Protein AF-A0A5K1K790-F1 (afdb_monomer_lite)

Structure (mmCIF, N/CA/C/O backbone):
data_AF-A0A5K1K790-F1
#
_entry.id   AF-A0A5K1K790-F1
#
loop_
_atom_site.group_PDB
_atom_site.id
_atom_site.type_symbol
_atom_site.label_atom_id
_atom_site.label_alt_id
_atom_site.label_comp_id
_atom_site.label_asym_id
_atom_site.label_entity_id
_atom_site.label_seq_id
_atom_site.pdbx_PDB_ins_code
_atom_site.Cartn_x
_atom_site.Cartn_y
_atom_site.Cartn_z
_atom_site.occupancy
_atom_site.B_iso_or_equiv
_atom_site.auth_seq_id
_atom_site.auth_comp_id
_atom_site.auth_asym_id
_atom_site.auth_atom_id
_atom_site.pdbx_PDB_model_num
ATOM 1 N N . MET A 1 1 ? 40.629 10.208 -24.991 1.00 85.00 1 MET A N 1
ATOM 2 C CA . MET A 1 1 ? 39.542 9.769 -25.899 1.00 85.00 1 MET A CA 1
ATOM 3 C C . MET A 1 1 ? 38.764 8.579 -25.349 1.00 85.00 1 MET A C 1
ATOM 5 O O . MET A 1 1 ? 37.545 8.659 -25.298 1.00 85.00 1 MET A O 1
ATOM 9 N N . GLU A 1 2 ? 39.426 7.515 -24.885 1.00 96.69 2 GLU A N 1
ATOM 10 C CA . GLU A 1 2 ? 38.759 6.314 -24.345 1.00 96.69 2 GLU A CA 1
ATOM 11 C C . GLU A 1 2 ? 37.831 6.594 -23.147 1.00 96.69 2 GLU A C 1
ATOM 13 O O . GLU A 1 2 ? 36.687 6.149 -23.147 1.00 96.69 2 GLU A O 1
ATOM 18 N N . TYR A 1 3 ? 38.268 7.428 -22.195 1.00 97.12 3 TYR A N 1
ATOM 19 C CA . TYR A 1 3 ? 37.445 7.855 -21.054 1.00 97.12 3 TYR A CA 1
ATOM 20 C C . TYR A 1 3 ? 36.114 8.503 -21.475 1.00 97.12 3 TYR A C 1
ATOM 22 O O . TYR A 1 3 ? 35.061 8.139 -20.961 1.00 97.12 3 TYR A O 1
ATOM 30 N N . LEU A 1 4 ? 36.141 9.422 -22.449 1.00 97.69 4 LEU A N 1
ATOM 31 C CA . LEU A 1 4 ? 34.933 10.104 -22.928 1.00 97.69 4 LEU A CA 1
ATOM 32 C C . LEU A 1 4 ? 33.973 9.137 -23.628 1.00 97.69 4 LEU A C 1
ATOM 34 O O . LEU A 1 4 ? 32.764 9.239 -23.445 1.00 97.69 4 LEU A O 1
ATOM 38 N N . ARG A 1 5 ? 34.505 8.175 -24.397 1.00 96.88 5 ARG A N 1
ATOM 39 C CA . ARG A 1 5 ? 33.696 7.122 -25.026 1.00 96.88 5 ARG A CA 1
ATOM 40 C C . ARG A 1 5 ? 33.025 6.243 -23.974 1.00 96.88 5 ARG A C 1
ATOM 42 O O . ARG A 1 5 ? 31.836 5.978 -24.098 1.00 96.88 5 ARG A O 1
ATOM 49 N N . LYS A 1 6 ? 33.774 5.807 -22.957 1.00 97.56 6 LYS A N 1
ATOM 50 C CA . LYS A 1 6 ? 33.245 4.987 -21.862 1.00 97.56 6 LYS A CA 1
ATOM 51 C C . LYS A 1 6 ? 32.132 5.720 -21.110 1.00 97.56 6 LYS A C 1
ATOM 53 O O . LYS A 1 6 ? 31.053 5.162 -20.967 1.00 97.56 6 LYS A O 1
ATOM 58 N N . ARG A 1 7 ? 32.367 6.981 -20.731 1.00 97.44 7 ARG A N 1
ATOM 59 C CA . ARG A 1 7 ? 31.370 7.804 -20.034 1.00 97.44 7 ARG A CA 1
ATOM 60 C C . ARG A 1 7 ? 30.087 7.963 -20.852 1.00 97.44 7 ARG A C 1
ATOM 62 O O . ARG A 1 7 ? 29.007 7.754 -20.325 1.00 97.44 7 ARG A O 1
ATOM 69 N N . ARG A 1 8 ? 30.207 8.251 -22.154 1.00 97.00 8 ARG A N 1
ATOM 70 C CA . ARG A 1 8 ? 29.045 8.362 -23.048 1.00 97.00 8 ARG A CA 1
ATOM 71 C C . ARG A 1 8 ? 28.236 7.060 -23.109 1.00 97.00 8 ARG A C 1
ATOM 73 O O . ARG A 1 8 ? 27.019 7.104 -23.030 1.00 97.00 8 ARG A O 1
ATOM 80 N N . LEU A 1 9 ? 28.904 5.909 -23.216 1.00 96.19 9 LEU A N 1
ATOM 81 C CA . LEU A 1 9 ? 28.229 4.602 -23.234 1.00 96.19 9 LEU A CA 1
ATOM 82 C C . LEU A 1 9 ? 27.528 4.286 -21.902 1.00 96.19 9 LEU A C 1
ATOM 84 O O . LEU A 1 9 ? 26.473 3.659 -21.896 1.00 96.19 9 LEU A O 1
ATOM 88 N N . GLU A 1 10 ? 28.105 4.703 -20.773 1.00 96.94 10 GLU A N 1
ATOM 89 C CA . GLU A 1 10 ? 27.480 4.567 -19.451 1.00 96.94 10 GLU A CA 1
ATOM 90 C C . GLU A 1 10 ? 26.233 5.455 -19.324 1.00 96.94 10 GLU A C 1
ATOM 92 O O . GLU A 1 10 ? 25.190 4.969 -18.891 1.00 96.94 10 GLU A O 1
ATOM 97 N N . GLU A 1 11 ? 26.314 6.713 -19.769 1.00 97.38 11 GLU A N 1
ATOM 98 C CA . GLU A 1 11 ? 25.187 7.658 -19.803 1.00 97.38 11 GLU A CA 1
ATOM 99 C C . GLU A 1 11 ? 24.046 7.149 -20.706 1.00 97.38 11 GLU A C 1
ATOM 101 O O . GLU A 1 11 ? 22.883 7.148 -20.297 1.00 97.38 11 GLU A O 1
ATOM 106 N N . GLU A 1 12 ? 24.373 6.655 -21.907 1.00 96.88 12 GLU A N 1
ATOM 107 C CA . GLU A 1 12 ? 23.413 6.043 -22.839 1.00 96.88 12 GLU A CA 1
ATOM 108 C C . GLU A 1 12 ? 22.718 4.830 -22.201 1.00 96.88 12 GLU A C 1
ATOM 110 O O . GLU A 1 12 ? 21.490 4.710 -22.248 1.00 96.88 12 GLU A O 1
ATOM 115 N N . ARG A 1 13 ? 23.485 3.958 -21.535 1.00 96.56 13 ARG A N 1
ATOM 116 C CA . ARG A 1 13 ? 22.943 2.784 -20.840 1.00 96.56 13 ARG A CA 1
ATOM 117 C C . ARG A 1 13 ? 22.030 3.170 -19.676 1.00 96.56 13 ARG A C 1
ATOM 119 O O . ARG A 1 13 ? 20.988 2.542 -19.489 1.00 96.56 13 ARG A O 1
ATOM 126 N N . GLU A 1 14 ? 22.399 4.176 -18.884 1.00 97.44 14 GLU A N 1
ATOM 127 C CA . GLU A 1 14 ? 21.576 4.651 -17.767 1.00 97.44 14 GLU A CA 1
ATOM 128 C C . GLU A 1 14 ? 20.249 5.243 -18.262 1.00 97.44 14 GLU A C 1
ATOM 130 O O . GLU A 1 14 ? 19.193 4.950 -17.694 1.00 97.44 14 GLU A O 1
ATOM 135 N N . ALA A 1 15 ? 20.288 6.037 -19.335 1.00 97.38 15 ALA A N 1
ATOM 136 C CA . ALA A 1 15 ? 19.093 6.615 -19.944 1.00 97.38 15 ALA A CA 1
ATOM 137 C C . ALA A 1 15 ? 18.124 5.527 -20.435 1.00 97.38 15 ALA A C 1
ATOM 139 O O . ALA A 1 15 ? 16.945 5.552 -20.079 1.00 97.38 15 ALA A O 1
ATOM 140 N N . GLN A 1 16 ? 18.632 4.523 -21.156 1.00 97.31 16 GLN A N 1
ATOM 141 C CA . GLN A 1 16 ? 17.821 3.392 -21.618 1.00 97.31 16 GLN A CA 1
ATOM 142 C C . GLN A 1 16 ? 17.242 2.574 -20.459 1.00 97.31 16 GLN A C 1
ATOM 144 O O . GLN A 1 16 ? 16.087 2.155 -20.501 1.00 97.31 16 GLN A O 1
ATOM 149 N N . MET A 1 17 ? 18.016 2.358 -19.392 1.00 97.88 17 MET A N 1
ATOM 150 C CA . MET A 1 17 ? 17.517 1.660 -18.207 1.00 97.88 17 MET A CA 1
ATOM 151 C C . MET A 1 17 ? 16.359 2.430 -17.557 1.00 97.88 17 MET A C 1
ATOM 153 O O . MET A 1 17 ? 15.346 1.824 -17.212 1.00 97.88 17 MET A O 1
ATOM 157 N N . LYS A 1 18 ? 16.466 3.760 -17.427 1.00 97.75 18 LYS A N 1
ATOM 158 C CA . LYS A 1 18 ? 15.380 4.607 -16.901 1.00 97.75 18 LYS A CA 1
ATOM 159 C C . LYS A 1 18 ? 14.122 4.524 -17.760 1.00 97.75 18 LYS A C 1
ATOM 161 O O . LYS A 1 18 ? 13.029 4.380 -17.214 1.00 97.75 18 LYS A O 1
ATOM 166 N N . GLU A 1 19 ? 14.275 4.564 -19.080 1.00 98.06 19 GLU A N 1
ATOM 167 C CA . GLU A 1 19 ? 13.160 4.408 -20.016 1.00 98.06 19 GLU A CA 1
ATOM 168 C C . GLU A 1 19 ? 12.476 3.045 -19.847 1.00 98.06 19 GLU A C 1
ATOM 170 O O . GLU A 1 19 ? 11.261 2.974 -19.673 1.00 98.06 19 GLU A O 1
ATOM 175 N N . ARG A 1 20 ? 13.243 1.954 -19.775 1.00 98.44 20 ARG A N 1
ATOM 176 C CA . ARG A 1 20 ? 12.689 0.603 -19.583 1.00 98.44 20 ARG A CA 1
ATOM 177 C C . ARG A 1 20 ? 12.002 0.426 -18.230 1.00 98.44 20 ARG A C 1
ATOM 179 O O . ARG A 1 20 ? 10.972 -0.240 -18.159 1.00 98.44 20 ARG A O 1
ATOM 186 N N . LEU A 1 21 ? 12.521 1.042 -17.165 1.00 98.19 21 LEU A N 1
ATOM 187 C CA . LEU A 1 21 ? 11.852 1.073 -15.859 1.00 98.19 21 LEU A CA 1
ATOM 188 C C . LEU A 1 21 ? 10.504 1.805 -15.933 1.00 98.19 21 LEU A C 1
ATOM 190 O O . LEU A 1 21 ? 9.534 1.361 -15.317 1.00 98.19 21 LEU A O 1
ATOM 194 N N . TYR A 1 22 ? 10.426 2.891 -16.707 1.00 97.62 22 TYR A N 1
ATOM 195 C CA . TYR A 1 22 ? 9.167 3.587 -16.968 1.00 97.62 22 TYR A CA 1
ATOM 196 C C . TYR A 1 22 ? 8.188 2.710 -17.766 1.00 97.62 22 TYR A C 1
ATOM 198 O O . TYR A 1 22 ? 7.029 2.582 -17.377 1.00 97.62 22 TYR A O 1
ATOM 206 N N . VAL A 1 23 ? 8.653 2.020 -18.813 1.00 98.25 23 VAL A N 1
ATOM 207 C CA . VAL A 1 23 ? 7.821 1.076 -19.583 1.00 98.25 23 VAL A CA 1
ATOM 208 C C . VAL A 1 23 ? 7.300 -0.065 -18.700 1.00 98.25 23 VAL A C 1
ATOM 210 O O . VAL A 1 23 ? 6.122 -0.418 -18.795 1.00 98.25 23 VAL A O 1
ATOM 213 N N . LEU A 1 24 ? 8.131 -0.616 -17.808 1.00 98.44 24 LEU A N 1
ATOM 214 C CA . LEU A 1 24 ? 7.705 -1.620 -16.829 1.00 98.44 24 LEU A CA 1
ATOM 215 C C . LEU A 1 24 ? 6.626 -1.059 -15.892 1.00 98.44 24 LEU A C 1
ATOM 217 O O . LEU A 1 24 ? 5.597 -1.706 -15.704 1.00 98.44 24 LEU A O 1
ATOM 221 N N . LYS A 1 25 ? 6.814 0.155 -15.354 1.00 97.69 25 LYS A N 1
ATOM 222 C CA . LYS A 1 25 ? 5.807 0.831 -14.520 1.00 97.69 25 LYS A CA 1
ATOM 223 C C . LYS A 1 25 ? 4.461 0.937 -15.244 1.00 97.69 25 LYS A C 1
ATOM 225 O O . LYS A 1 25 ? 3.442 0.529 -14.693 1.00 97.69 25 LYS A O 1
ATOM 230 N N . GLU A 1 26 ? 4.460 1.432 -16.478 1.00 97.88 26 GLU A N 1
ATOM 231 C CA . GLU A 1 26 ? 3.240 1.563 -17.280 1.00 97.88 26 GLU A CA 1
ATOM 232 C C . GLU A 1 26 ? 2.591 0.206 -17.577 1.00 97.88 26 GLU A C 1
ATOM 234 O O . GLU A 1 26 ? 1.373 0.074 -17.499 1.00 97.88 26 GLU A O 1
ATOM 239 N N . SER A 1 27 ? 3.395 -0.826 -17.843 1.00 98.12 27 SER A N 1
ATOM 240 C CA . SER A 1 27 ? 2.898 -2.185 -18.101 1.00 98.12 27 SER A CA 1
ATOM 241 C C . SER A 1 27 ? 2.231 -2.800 -16.863 1.00 98.12 27 SER A C 1
ATOM 243 O O . SER A 1 27 ? 1.220 -3.494 -16.977 1.00 98.12 27 SER A O 1
ATOM 245 N N . ILE A 1 28 ? 2.758 -2.517 -15.665 1.00 97.50 28 ILE A N 1
ATOM 246 C CA . ILE A 1 28 ? 2.113 -2.887 -14.398 1.00 97.50 28 ILE A CA 1
ATOM 247 C C . ILE A 1 28 ? 0.767 -2.162 -14.270 1.00 97.50 28 ILE A C 1
ATOM 249 O O . ILE A 1 28 ? -0.242 -2.792 -13.953 1.00 97.50 28 ILE A O 1
ATOM 253 N N . LEU A 1 29 ? 0.730 -0.852 -14.531 1.00 96.75 29 LEU A N 1
ATOM 254 C CA . LEU A 1 29 ? -0.505 -0.068 -14.450 1.00 96.75 29 LEU A CA 1
ATOM 255 C C . LEU A 1 29 ? -1.557 -0.540 -15.459 1.00 96.75 29 LEU A C 1
ATOM 257 O O . LEU A 1 29 ? -2.733 -0.596 -15.111 1.00 96.75 29 LEU A O 1
ATOM 261 N N . ASP A 1 30 ? -1.165 -0.889 -16.685 1.00 96.94 30 ASP A N 1
ATOM 262 C CA . ASP A 1 30 ? -2.072 -1.420 -17.715 1.00 96.94 30 ASP A CA 1
ATOM 263 C C . ASP A 1 30 ? -2.709 -2.743 -17.273 1.00 96.94 30 ASP A C 1
ATOM 265 O O . ASP A 1 30 ? -3.877 -3.003 -17.555 1.00 96.94 30 ASP A O 1
ATOM 269 N N . ARG A 1 31 ? -1.948 -3.577 -16.554 1.00 96.00 31 ARG A N 1
ATOM 270 C CA . ARG A 1 31 ? -2.425 -4.870 -16.060 1.00 96.00 31 ARG A CA 1
ATOM 271 C C . ARG A 1 31 ? -3.362 -4.744 -14.859 1.00 96.00 31 ARG A C 1
ATOM 273 O O . ARG A 1 31 ? -4.347 -5.475 -14.792 1.00 96.00 31 ARG A O 1
ATOM 280 N N . TYR A 1 32 ? -3.025 -3.891 -13.894 1.00 96.38 32 TYR A N 1
ATOM 281 C CA . TYR A 1 32 ? -3.693 -3.871 -12.586 1.00 96.38 32 TYR A CA 1
ATOM 282 C C . TYR A 1 32 ? -4.769 -2.802 -12.439 1.00 96.38 32 TYR A C 1
ATOM 284 O O . TYR A 1 32 ? -5.652 -2.958 -11.596 1.00 96.38 32 TYR A O 1
ATOM 292 N N . VAL A 1 33 ? -4.693 -1.711 -13.201 1.00 96.81 33 VAL A N 1
ATOM 293 C CA . VAL A 1 33 ? -5.543 -0.543 -12.970 1.00 96.81 33 VAL A CA 1
ATOM 294 C C . VAL A 1 33 ? -6.517 -0.353 -14.120 1.00 96.81 33 VAL A C 1
ATOM 296 O O . VAL A 1 33 ? -6.139 0.026 -15.228 1.00 96.81 33 VAL A O 1
ATOM 299 N N . GLN A 1 34 ? -7.796 -0.555 -13.816 1.00 97.06 34 GLN A N 1
ATOM 300 C CA . GLN A 1 34 ? -8.921 -0.219 -14.683 1.00 97.06 34 GLN A CA 1
ATOM 301 C C . GLN A 1 34 ? -9.687 0.940 -14.049 1.00 97.06 34 GLN A C 1
ATOM 303 O O . GLN A 1 34 ? -9.898 0.944 -12.840 1.00 97.06 34 GLN A O 1
ATOM 308 N N . LEU A 1 35 ? -10.080 1.937 -14.844 1.00 96.44 35 LEU A N 1
ATOM 309 C CA . LEU A 1 35 ? -10.865 3.062 -14.339 1.00 96.44 35 LEU A CA 1
ATOM 310 C C . LEU A 1 35 ? -12.373 2.737 -14.381 1.00 96.44 35 LEU A C 1
ATOM 312 O O . LEU A 1 35 ? -12.826 2.175 -15.379 1.00 96.44 35 LEU A O 1
ATOM 316 N N . PRO A 1 36 ? -13.157 3.110 -13.350 1.00 96.75 36 PRO A N 1
ATOM 317 C CA . PRO A 1 36 ? -12.723 3.786 -12.127 1.00 96.75 36 PRO A CA 1
ATOM 318 C C . PRO A 1 36 ? -11.879 2.868 -11.232 1.00 96.75 36 PRO A C 1
ATOM 320 O O . PRO A 1 36 ? -12.248 1.726 -10.958 1.00 96.75 36 PRO A O 1
ATOM 323 N N . LYS A 1 37 ? -10.732 3.388 -10.785 1.00 95.56 37 LYS A N 1
ATOM 324 C CA . LYS A 1 37 ? -9.780 2.670 -9.944 1.00 95.56 37 LYS A CA 1
ATOM 325 C C . LYS A 1 37 ? -10.446 2.356 -8.615 1.00 95.56 37 LYS A C 1
ATOM 327 O O . LYS A 1 37 ? -11.003 3.243 -7.980 1.00 95.56 37 LYS A O 1
ATOM 332 N N . THR A 1 38 ? -10.353 1.114 -8.164 1.00 93.19 38 THR A N 1
ATOM 333 C CA . THR A 1 38 ? -10.709 0.763 -6.790 1.00 93.19 38 THR A CA 1
ATOM 334 C C . THR A 1 38 ? -9.460 0.751 -5.934 1.00 93.19 38 THR A C 1
ATOM 336 O O . THR A 1 38 ? -8.343 0.576 -6.424 1.00 93.19 38 THR A O 1
ATOM 339 N N . ALA A 1 39 ? -9.652 0.847 -4.625 1.00 89.56 39 ALA A N 1
ATOM 340 C CA . ALA A 1 39 ? -8.548 0.734 -3.698 1.00 89.56 39 ALA A CA 1
ATOM 341 C C . ALA A 1 39 ? -7.747 -0.568 -3.940 1.00 89.56 39 ALA A C 1
ATOM 343 O O . ALA A 1 39 ? -6.522 -0.556 -3.889 1.00 89.56 39 ALA A O 1
ATOM 344 N N . SER A 1 40 ? -8.402 -1.699 -4.257 1.00 90.25 40 SER A N 1
ATOM 345 C CA . SER A 1 40 ? -7.717 -3.000 -4.334 1.00 90.25 40 SER A CA 1
ATOM 346 C C . SER A 1 40 ? -6.696 -3.051 -5.468 1.00 90.25 40 SER A C 1
ATOM 348 O O . SER A 1 40 ? -5.746 -3.824 -5.402 1.00 90.25 40 SER A O 1
ATOM 350 N N . MET A 1 41 ? -6.856 -2.196 -6.479 1.00 94.38 41 MET A N 1
ATOM 351 C CA . MET A 1 41 ? -5.911 -2.039 -7.585 1.00 94.38 41 MET A CA 1
ATOM 352 C C . MET A 1 41 ? -4.603 -1.336 -7.165 1.00 94.38 41 MET A C 1
ATOM 354 O O . MET A 1 41 ? -3.616 -1.373 -7.903 1.00 94.38 41 MET A O 1
ATOM 358 N N . ASP A 1 42 ? -4.551 -0.720 -5.976 1.00 91.06 42 ASP A N 1
ATOM 359 C CA . ASP A 1 42 ? -3.303 -0.241 -5.361 1.00 91.06 42 ASP A CA 1
ATOM 360 C C . ASP A 1 42 ? -2.489 -1.355 -4.697 1.00 91.06 42 ASP A C 1
ATOM 362 O O . ASP A 1 42 ? -1.292 -1.183 -4.467 1.00 91.06 42 ASP A O 1
ATOM 366 N N . CYS A 1 43 ? -3.078 -2.534 -4.478 1.00 90.56 43 CYS A N 1
ATOM 367 C CA . CYS A 1 43 ? -2.361 -3.737 -4.047 1.00 90.56 43 CYS A CA 1
ATOM 368 C C . CYS A 1 43 ? -1.648 -4.421 -5.231 1.00 90.56 43 CYS A C 1
ATOM 370 O O . CYS A 1 43 ? -1.786 -5.623 -5.445 1.00 90.56 43 CYS A O 1
ATOM 372 N N . ARG A 1 44 ? -0.900 -3.641 -6.017 1.00 93.94 44 ARG A N 1
ATOM 373 C CA . ARG A 1 44 ? -0.134 -4.081 -7.194 1.00 93.94 44 ARG A CA 1
ATOM 374 C C . ARG A 1 44 ? 1.369 -4.108 -6.886 1.00 93.94 44 ARG A C 1
ATOM 376 O O . ARG A 1 44 ? 1.808 -3.402 -5.973 1.00 93.94 44 ARG A O 1
ATOM 383 N N . PRO A 1 45 ? 2.183 -4.871 -7.632 1.00 95.94 45 PRO A N 1
ATOM 384 C CA . PRO A 1 45 ? 3.625 -4.831 -7.444 1.00 95.94 45 PRO A CA 1
ATOM 385 C C . PRO A 1 45 ? 4.194 -3.468 -7.842 1.00 95.94 45 PRO A C 1
ATOM 387 O O . PRO A 1 45 ? 3.732 -2.830 -8.786 1.00 95.94 45 PRO A O 1
ATOM 390 N N . THR A 1 46 ? 5.249 -3.034 -7.158 1.00 94.94 46 THR A N 1
ATOM 391 C CA . THR A 1 46 ? 6.086 -1.919 -7.622 1.00 94.94 46 THR A CA 1
ATOM 392 C C . THR A 1 46 ? 7.131 -2.410 -8.624 1.00 94.94 46 THR A C 1
ATOM 394 O O . THR A 1 46 ? 7.425 -3.606 -8.705 1.00 94.94 46 THR A O 1
ATOM 397 N N . VAL A 1 47 ? 7.763 -1.482 -9.347 1.00 96.88 47 VAL A N 1
ATOM 398 C CA . VAL A 1 47 ? 8.916 -1.795 -10.207 1.00 96.88 47 VAL A CA 1
ATOM 399 C C . VAL A 1 47 ? 10.009 -2.510 -9.406 1.00 96.88 47 VAL A C 1
ATOM 401 O O . VAL A 1 47 ? 10.533 -3.523 -9.854 1.00 96.88 47 VAL A O 1
ATOM 404 N N . GLN A 1 48 ? 10.300 -2.050 -8.186 1.00 95.62 48 GLN A N 1
ATOM 405 C CA . GLN A 1 48 ? 11.292 -2.669 -7.304 1.00 95.62 48 GLN A CA 1
ATOM 406 C C . GLN A 1 48 ? 10.925 -4.112 -6.941 1.00 95.62 48 GLN A C 1
ATOM 408 O O . GLN A 1 48 ? 11.810 -4.960 -6.874 1.00 95.62 48 GLN A O 1
ATOM 413 N N . ASN A 1 49 ? 9.635 -4.406 -6.737 1.00 94.62 49 ASN A N 1
ATOM 414 C CA . ASN A 1 49 ? 9.196 -5.771 -6.459 1.00 94.62 49 ASN A CA 1
ATOM 415 C C . ASN A 1 49 ? 9.446 -6.706 -7.647 1.00 94.62 49 ASN A C 1
ATOM 417 O O . ASN A 1 49 ? 9.880 -7.837 -7.438 1.00 94.62 49 ASN A O 1
ATOM 421 N N . LEU A 1 50 ? 9.195 -6.240 -8.875 1.00 97.06 50 LEU A N 1
ATOM 422 C CA . LEU A 1 50 ? 9.369 -7.065 -10.072 1.00 97.06 50 LEU A CA 1
ATOM 423 C C . LEU A 1 50 ? 10.813 -7.118 -10.571 1.00 97.06 50 LEU A C 1
ATOM 425 O O . LEU A 1 50 ? 11.169 -8.071 -11.248 1.00 97.06 50 LEU A O 1
ATOM 429 N N . LEU A 1 51 ? 11.685 -6.178 -10.201 1.00 96.75 51 LEU A N 1
ATOM 430 C CA . LEU A 1 51 ? 13.120 -6.285 -10.505 1.00 96.75 51 LEU A CA 1
ATOM 431 C C . LEU A 1 51 ? 13.810 -7.464 -9.798 1.00 96.75 51 LEU A C 1
ATOM 433 O O . LEU A 1 51 ? 14.897 -7.857 -10.210 1.00 96.75 51 LEU A O 1
ATOM 437 N N . GLY A 1 52 ? 13.193 -8.040 -8.759 1.00 94.19 52 GLY A N 1
ATOM 438 C CA . GLY A 1 52 ? 13.636 -9.307 -8.168 1.00 94.19 52 GLY A CA 1
ATOM 439 C C . GLY A 1 52 ? 13.294 -10.539 -9.017 1.00 94.19 52 GLY A C 1
ATOM 440 O O . GLY A 1 52 ? 13.800 -11.625 -8.745 1.00 94.19 52 GLY A O 1
ATOM 441 N N . GLU A 1 53 ? 12.452 -10.382 -10.040 1.00 96.88 53 GLU A N 1
ATOM 442 C CA . GLU A 1 53 ? 12.044 -11.445 -10.956 1.00 96.88 53 GLU A CA 1
ATOM 443 C C . GLU A 1 53 ? 12.942 -11.429 -12.187 1.00 96.88 53 GLU A C 1
ATOM 445 O O . GLU A 1 53 ? 13.077 -10.406 -12.866 1.00 96.88 53 GLU A O 1
ATOM 450 N N . LYS A 1 54 ? 13.555 -12.579 -12.479 1.00 97.56 54 LYS A N 1
ATOM 451 C CA . LYS A 1 54 ? 14.586 -12.710 -13.512 1.00 97.56 54 LYS A CA 1
ATOM 452 C C . LYS A 1 54 ? 14.112 -12.185 -14.869 1.00 97.56 54 LYS A C 1
ATOM 454 O O . LYS A 1 54 ? 14.854 -11.485 -15.546 1.00 97.56 54 LYS A O 1
ATOM 459 N N . GLU A 1 55 ? 12.877 -12.481 -15.251 1.00 98.38 55 GLU A N 1
ATOM 460 C CA . GLU A 1 55 ? 12.299 -12.113 -16.543 1.00 98.38 55 GLU A CA 1
ATOM 461 C C . GLU A 1 55 ? 12.158 -10.593 -16.695 1.00 98.38 55 GLU A C 1
ATOM 463 O O . GLU A 1 55 ? 12.485 -10.039 -17.743 1.00 98.38 55 GLU A O 1
ATOM 468 N N . CYS A 1 56 ? 11.724 -9.898 -15.640 1.00 98.19 56 CYS A N 1
ATOM 469 C CA . CYS A 1 56 ? 11.632 -8.438 -15.650 1.00 98.19 56 CYS A CA 1
ATOM 470 C C . CYS A 1 56 ? 13.021 -7.790 -15.580 1.00 98.19 56 CYS A C 1
ATOM 472 O O . CYS A 1 56 ? 13.274 -6.811 -16.286 1.00 98.19 56 CYS A O 1
ATOM 474 N N . PHE A 1 57 ? 13.930 -8.345 -14.770 1.00 98.19 57 PHE A N 1
ATOM 475 C CA . PHE A 1 57 ? 15.311 -7.873 -14.671 1.00 98.19 57 PHE A CA 1
ATOM 476 C C . PHE A 1 57 ? 16.045 -7.971 -16.013 1.00 98.19 57 PHE A C 1
ATOM 478 O O . PHE A 1 57 ? 16.656 -6.994 -16.445 1.00 98.19 57 PHE A O 1
ATOM 485 N N . ASP A 1 58 ? 15.936 -9.107 -16.705 1.00 98.38 58 ASP A N 1
ATOM 486 C CA . ASP A 1 58 ? 16.585 -9.341 -17.998 1.00 98.38 58 ASP A CA 1
ATOM 487 C C . ASP A 1 58 ? 16.085 -8.367 -19.078 1.00 98.38 58 ASP A C 1
ATOM 489 O O . ASP A 1 58 ? 16.876 -7.905 -19.903 1.00 98.38 58 ASP A O 1
ATOM 493 N N . LEU A 1 59 ? 14.793 -8.012 -19.064 1.00 98.44 59 LEU A N 1
ATOM 494 C CA . LEU A 1 59 ? 14.235 -7.005 -19.973 1.00 98.44 59 LEU A CA 1
ATOM 495 C C . LEU A 1 59 ? 14.772 -5.603 -19.671 1.00 98.44 59 LEU A C 1
ATOM 497 O O . LEU A 1 59 ? 15.187 -4.891 -20.583 1.00 98.44 59 LEU A O 1
ATOM 501 N N . VAL A 1 60 ? 14.823 -5.201 -18.399 1.00 98.12 60 VAL A N 1
ATOM 502 C CA . VAL A 1 60 ? 15.367 -3.887 -18.013 1.00 98.12 60 VAL A CA 1
ATOM 503 C C . VAL A 1 60 ? 16.862 -3.792 -18.344 1.00 98.12 60 VAL A C 1
ATOM 505 O O . VAL A 1 60 ? 17.316 -2.789 -18.903 1.00 98.12 60 VAL A O 1
ATOM 508 N N . MET A 1 61 ? 17.614 -4.860 -18.069 1.00 97.94 61 MET A N 1
ATOM 509 C CA . MET A 1 61 ? 19.070 -4.934 -18.229 1.00 97.94 61 MET A CA 1
ATOM 510 C C . MET A 1 61 ? 19.531 -5.393 -19.614 1.00 97.94 61 MET A C 1
ATOM 512 O O . MET A 1 61 ? 20.730 -5.617 -19.808 1.00 97.94 61 MET A O 1
ATOM 516 N N . ALA A 1 62 ? 18.610 -5.519 -20.573 1.00 97.75 62 ALA A N 1
ATOM 517 C CA . ALA A 1 62 ? 18.919 -5.946 -21.927 1.00 97.75 62 ALA A CA 1
ATOM 518 C C . ALA A 1 62 ? 20.050 -5.105 -22.564 1.00 97.75 62 ALA A C 1
ATOM 520 O O . ALA A 1 62 ? 20.221 -3.927 -22.230 1.00 97.75 62 ALA A O 1
ATOM 521 N N . PRO A 1 63 ? 20.819 -5.669 -23.509 1.00 97.00 63 PRO A N 1
ATOM 522 C CA . PRO A 1 63 ? 21.788 -4.912 -24.298 1.00 97.00 63 PRO A CA 1
ATOM 523 C C . PRO A 1 63 ? 21.196 -3.644 -24.936 1.00 97.00 63 PRO A C 1
ATOM 525 O O . PRO A 1 63 ? 19.989 -3.551 -25.167 1.00 97.00 63 PRO A O 1
ATOM 528 N N . THR A 1 64 ? 22.038 -2.641 -25.190 1.00 95.00 64 THR A N 1
ATOM 529 C CA . THR A 1 64 ? 21.596 -1.310 -25.647 1.00 95.00 64 THR A CA 1
ATOM 530 C C . THR A 1 64 ? 21.056 -1.297 -27.079 1.00 95.00 64 THR A C 1
ATOM 532 O O . THR A 1 64 ? 20.361 -0.362 -27.465 1.00 95.00 64 THR A O 1
ATOM 535 N N . ASP A 1 65 ? 21.393 -2.317 -27.865 1.00 95.44 65 ASP A N 1
ATOM 536 C CA . ASP A 1 65 ? 20.931 -2.571 -29.233 1.00 95.44 65 ASP A CA 1
ATOM 537 C C . ASP A 1 65 ? 19.586 -3.312 -29.290 1.00 95.44 65 ASP A C 1
ATOM 539 O O . ASP A 1 65 ? 18.973 -3.393 -30.353 1.00 95.44 65 ASP A O 1
ATOM 543 N N . ARG A 1 66 ? 19.095 -3.823 -28.154 1.00 97.06 66 ARG A N 1
ATOM 544 C CA . ARG A 1 66 ? 17.760 -4.412 -28.051 1.00 97.06 66 ARG A CA 1
ATOM 545 C C . ARG A 1 66 ? 16.737 -3.345 -27.672 1.00 97.06 66 ARG A C 1
ATOM 547 O O . ARG A 1 66 ? 16.748 -2.822 -26.554 1.00 97.06 66 ARG A O 1
ATOM 554 N N . GLU A 1 67 ? 15.800 -3.087 -28.574 1.00 97.06 67 GLU A N 1
ATOM 555 C CA . GLU A 1 67 ? 14.585 -2.348 -28.245 1.00 97.06 67 GLU A CA 1
ATOM 556 C C . GLU A 1 67 ? 13.716 -3.197 -27.307 1.00 97.06 67 GLU A C 1
ATOM 558 O O . GLU A 1 67 ? 13.486 -4.382 -27.552 1.00 97.06 67 GLU A O 1
ATOM 563 N N . VAL A 1 68 ? 13.292 -2.604 -26.191 1.00 97.88 68 VAL A N 1
ATOM 564 C CA . VAL A 1 68 ? 12.426 -3.250 -25.199 1.00 97.88 68 VAL A CA 1
ATOM 565 C C . VAL A 1 68 ? 11.179 -2.402 -25.078 1.00 97.88 68 VAL A C 1
ATOM 567 O O . VAL A 1 68 ? 11.245 -1.225 -24.727 1.00 97.88 68 VAL A O 1
ATOM 570 N N . THR A 1 69 ? 10.042 -3.010 -25.375 1.00 97.88 69 THR A N 1
ATOM 571 C CA . THR A 1 69 ? 8.759 -2.333 -25.508 1.00 97.88 69 THR A CA 1
ATOM 572 C C . THR A 1 69 ? 7.796 -2.753 -24.404 1.00 97.88 69 THR A C 1
ATOM 574 O O . THR A 1 69 ? 8.025 -3.690 -23.636 1.00 97.88 69 THR A O 1
ATOM 577 N N . ARG A 1 70 ? 6.646 -2.080 -24.356 1.00 97.44 70 ARG A N 1
ATOM 578 C CA . ARG A 1 70 ? 5.521 -2.466 -23.496 1.00 97.44 70 ARG A CA 1
ATOM 579 C C . ARG A 1 70 ? 5.023 -3.887 -23.793 1.00 97.44 70 ARG A C 1
ATOM 581 O O . ARG A 1 70 ? 4.618 -4.598 -22.877 1.00 97.44 70 ARG A O 1
ATOM 588 N N . ASN A 1 71 ? 5.087 -4.317 -25.057 1.00 97.94 71 ASN A N 1
ATOM 589 C CA . ASN A 1 71 ? 4.663 -5.655 -25.456 1.00 97.94 71 ASN A CA 1
ATOM 590 C C . ASN A 1 71 ? 5.556 -6.741 -24.829 1.00 97.94 71 ASN A C 1
ATOM 592 O O . ASN A 1 71 ? 5.022 -7.728 -24.328 1.00 97.94 71 ASN A O 1
ATOM 596 N N . ASP A 1 72 ? 6.875 -6.530 -24.761 1.00 98.44 72 ASP A N 1
ATOM 597 C CA . ASP A 1 72 ? 7.800 -7.469 -24.107 1.00 98.44 72 ASP A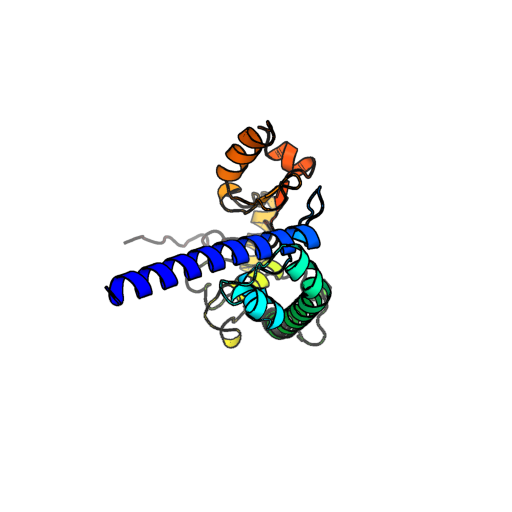 CA 1
ATOM 598 C C . ASP A 1 72 ? 7.423 -7.705 -22.636 1.00 98.44 72 ASP A C 1
ATOM 600 O O . ASP A 1 72 ? 7.317 -8.846 -22.186 1.00 98.44 72 ASP A O 1
ATOM 604 N N . PHE A 1 73 ? 7.136 -6.632 -21.889 1.00 98.50 73 PHE A N 1
ATOM 605 C CA . PHE A 1 73 ? 6.679 -6.757 -20.504 1.00 98.50 73 PHE A CA 1
ATOM 606 C C . PHE A 1 73 ? 5.299 -7.415 -20.408 1.00 98.50 73 PHE A C 1
ATOM 608 O O . PHE A 1 73 ? 5.086 -8.279 -19.557 1.00 98.50 73 PHE A O 1
ATOM 615 N N . SER A 1 74 ? 4.365 -7.076 -21.301 1.00 96.56 74 SER A N 1
ATOM 616 C CA . SER A 1 74 ? 3.022 -7.673 -21.309 1.00 96.56 74 SER A CA 1
ATOM 617 C C . SER A 1 74 ? 3.026 -9.196 -21.503 1.00 96.56 74 SER A C 1
ATOM 619 O O . SER A 1 74 ? 2.103 -9.864 -21.041 1.00 96.56 74 SER A O 1
ATOM 621 N N . GLN A 1 75 ? 4.070 -9.749 -22.132 1.00 97.94 75 GLN A N 1
ATOM 622 C CA . GLN A 1 75 ? 4.237 -11.191 -22.321 1.00 97.94 75 GLN A CA 1
ATOM 623 C C . GLN A 1 75 ? 4.737 -11.903 -21.058 1.00 97.94 75 GLN A C 1
ATOM 625 O O . GLN A 1 75 ? 4.349 -13.044 -20.823 1.00 97.94 75 GLN A O 1
ATOM 630 N N . VAL A 1 76 ? 5.556 -11.246 -20.227 1.00 98.38 76 VAL A N 1
ATOM 631 C CA . VAL A 1 76 ? 6.132 -11.866 -19.015 1.00 98.38 76 VAL A CA 1
ATOM 632 C C . VAL A 1 76 ? 5.288 -11.631 -17.761 1.00 98.38 76 VAL A C 1
ATOM 634 O O . VAL A 1 76 ? 5.206 -12.497 -16.890 1.00 98.38 76 VAL A O 1
ATOM 637 N N . LEU A 1 77 ? 4.614 -10.480 -17.659 1.00 98.06 77 LEU A N 1
ATOM 638 C CA . LEU A 1 77 ? 3.823 -10.113 -16.479 1.00 98.06 77 LEU A CA 1
ATOM 639 C C . LEU A 1 77 ? 2.723 -11.129 -16.109 1.00 98.06 77 LEU A C 1
ATOM 641 O O . LEU A 1 77 ? 2.531 -11.344 -14.913 1.00 98.06 77 LEU A O 1
ATOM 645 N N . PRO A 1 78 ? 2.011 -11.790 -17.048 1.00 97.88 78 PRO A N 1
ATOM 646 C CA . PRO A 1 78 ? 1.011 -12.801 -16.708 1.00 97.88 78 PRO A CA 1
ATOM 647 C C . PRO A 1 78 ? 1.535 -13.962 -15.864 1.00 97.88 78 PRO A C 1
ATOM 649 O O . PRO A 1 78 ? 0.774 -14.498 -15.064 1.00 97.88 78 PRO A O 1
ATOM 652 N N . GLU A 1 79 ? 2.810 -14.321 -16.013 1.00 97.69 79 GLU A N 1
ATOM 653 C CA . GLU A 1 79 ? 3.449 -15.375 -15.225 1.00 97.69 79 GLU A CA 1
ATOM 654 C C . GLU A 1 79 ? 4.118 -14.815 -13.962 1.00 97.69 79 GLU A C 1
ATOM 656 O O . GLU A 1 79 ? 3.965 -15.358 -12.867 1.00 97.69 79 GLU A O 1
ATOM 661 N N . VAL A 1 80 ? 4.825 -13.692 -14.099 1.00 97.81 80 VAL A N 1
ATOM 662 C CA . VAL A 1 80 ? 5.608 -13.081 -13.018 1.00 97.81 80 VAL A CA 1
ATOM 663 C C . VAL A 1 80 ? 4.716 -12.566 -11.879 1.00 97.81 80 VAL A C 1
ATOM 665 O O . VAL A 1 80 ? 5.012 -12.767 -10.698 1.00 97.81 80 VAL A O 1
ATOM 668 N N . CYS A 1 81 ? 3.606 -11.909 -12.220 1.00 97.00 81 CYS A N 1
ATOM 669 C CA . CYS A 1 81 ? 2.722 -11.264 -11.254 1.00 97.00 81 CYS A CA 1
ATOM 670 C C . CYS A 1 81 ? 2.081 -12.246 -10.257 1.00 97.00 81 CYS A C 1
ATOM 672 O O . CYS A 1 81 ? 2.242 -12.026 -9.056 1.00 97.00 81 CYS A O 1
ATOM 674 N N . PRO A 1 82 ? 1.445 -13.358 -10.683 1.00 96.88 82 PRO A N 1
ATOM 675 C CA . PRO A 1 82 ? 0.910 -14.348 -9.746 1.00 96.88 82 PRO A CA 1
ATOM 676 C C . PRO A 1 82 ? 1.960 -14.945 -8.803 1.00 96.88 82 PRO A C 1
ATOM 678 O O . PRO A 1 82 ? 1.659 -15.223 -7.643 1.00 96.88 82 PRO A O 1
ATOM 681 N N . ARG A 1 83 ? 3.212 -15.124 -9.255 1.00 96.62 83 ARG A N 1
ATOM 682 C CA . ARG A 1 83 ? 4.297 -15.608 -8.378 1.00 96.62 83 ARG A CA 1
ATOM 683 C C . ARG A 1 83 ? 4.646 -14.587 -7.301 1.00 96.62 83 ARG A C 1
ATOM 685 O O . ARG A 1 83 ? 4.838 -14.961 -6.145 1.00 96.62 83 ARG A O 1
ATOM 692 N N . TRP A 1 84 ? 4.718 -13.306 -7.664 1.00 95.56 84 TRP A N 1
ATOM 693 C CA . TRP A 1 84 ? 4.872 -12.226 -6.690 1.00 95.56 84 TRP A CA 1
ATOM 694 C C . TRP A 1 84 ? 3.700 -12.185 -5.702 1.00 95.56 84 TRP A C 1
ATOM 696 O O . TRP A 1 84 ? 3.940 -12.165 -4.497 1.00 95.56 84 TRP A O 1
ATOM 706 N N . GLU A 1 85 ? 2.457 -12.270 -6.182 1.00 94.00 85 GLU A N 1
ATOM 707 C CA . GLU A 1 85 ? 1.260 -12.301 -5.330 1.00 94.00 85 GLU A CA 1
ATOM 708 C C . GLU A 1 85 ? 1.293 -13.475 -4.347 1.00 94.00 85 GLU A C 1
ATOM 710 O O . GLU A 1 85 ? 1.035 -13.285 -3.159 1.00 94.00 85 GLU A O 1
ATOM 715 N N . ALA A 1 86 ? 1.667 -14.672 -4.809 1.00 94.31 86 ALA A N 1
ATOM 716 C CA . ALA A 1 86 ? 1.795 -15.856 -3.966 1.00 94.31 86 ALA A CA 1
ATOM 717 C C . ALA A 1 86 ? 2.854 -15.668 -2.869 1.00 94.31 86 ALA A C 1
ATOM 719 O O . ALA A 1 86 ? 2.571 -15.934 -1.700 1.00 94.31 86 ALA A O 1
ATOM 720 N N . ARG A 1 87 ? 4.036 -15.138 -3.216 1.00 92.31 87 ARG A N 1
ATOM 721 C CA . ARG A 1 87 ? 5.087 -14.839 -2.229 1.00 92.31 87 ARG A CA 1
ATOM 722 C C . ARG A 1 87 ? 4.661 -13.771 -1.236 1.00 92.31 87 ARG A C 1
ATOM 724 O O . ARG A 1 87 ? 4.874 -13.952 -0.043 1.00 92.31 87 ARG A O 1
ATOM 731 N N . CYS A 1 88 ? 4.041 -12.686 -1.697 1.00 87.88 88 CYS A N 1
ATOM 732 C CA . CYS A 1 88 ? 3.488 -11.679 -0.800 1.00 87.88 88 CYS A CA 1
ATOM 733 C C . CYS A 1 88 ? 2.430 -12.296 0.111 1.00 87.88 88 CYS A C 1
ATOM 735 O O . CYS A 1 88 ? 2.439 -12.033 1.305 1.00 87.88 88 CYS A O 1
ATOM 737 N N . ALA A 1 89 ? 1.557 -13.160 -0.403 1.00 88.06 89 ALA A N 1
ATOM 738 C CA . ALA A 1 89 ? 0.579 -13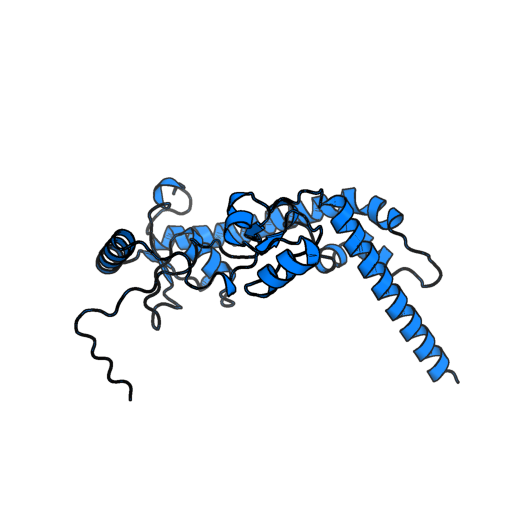.852 0.422 1.00 88.06 89 ALA A CA 1
ATOM 739 C C . ALA A 1 89 ? 1.251 -14.753 1.474 1.00 88.06 89 ALA A C 1
ATOM 741 O O . ALA A 1 89 ? 0.797 -14.767 2.615 1.00 88.06 89 ALA A O 1
ATOM 742 N N . ASP A 1 90 ? 2.335 -15.457 1.142 1.00 88.69 90 ASP A N 1
ATOM 743 C CA . ASP A 1 90 ? 3.110 -16.268 2.095 1.00 88.69 90 ASP A CA 1
ATOM 744 C C . ASP A 1 90 ? 3.852 -15.430 3.143 1.00 88.69 90 ASP A C 1
ATOM 746 O O . ASP A 1 90 ? 3.828 -15.750 4.335 1.00 88.69 90 ASP A O 1
ATOM 750 N N . GLU A 1 91 ? 4.476 -14.329 2.732 1.00 85.62 91 GLU A N 1
ATOM 751 C CA . GLU A 1 91 ? 5.163 -13.402 3.631 1.00 85.62 91 GLU A CA 1
ATOM 752 C C . GLU A 1 91 ? 4.167 -12.728 4.580 1.00 85.62 91 GLU A C 1
ATOM 754 O O . GLU A 1 91 ? 4.348 -12.740 5.799 1.00 85.62 91 GLU A O 1
ATOM 759 N N . LEU A 1 92 ? 3.062 -12.213 4.034 1.00 81.75 92 LEU A N 1
ATOM 760 C CA . LEU A 1 92 ? 1.975 -11.651 4.824 1.00 81.75 92 LEU A CA 1
ATOM 761 C C . LEU A 1 92 ? 1.420 -12.723 5.761 1.00 81.75 92 LEU A C 1
ATOM 763 O O . LEU A 1 92 ? 1.309 -12.453 6.948 1.00 81.75 92 LEU A O 1
ATOM 767 N N . ARG A 1 93 ? 1.149 -13.952 5.303 1.00 85.56 93 ARG A N 1
ATOM 768 C CA . ARG A 1 93 ? 0.699 -15.042 6.187 1.00 85.56 93 ARG A CA 1
ATOM 769 C C . ARG A 1 93 ? 1.688 -15.283 7.324 1.00 85.56 93 ARG A C 1
ATOM 771 O O . ARG A 1 93 ? 1.283 -15.251 8.479 1.00 85.56 93 ARG A O 1
ATOM 778 N N . SER A 1 94 ? 2.967 -15.490 7.033 1.00 84.06 94 SER A N 1
ATOM 779 C CA . SER A 1 94 ? 3.956 -15.838 8.060 1.00 84.06 94 SER A CA 1
ATOM 780 C C . SER A 1 94 ? 4.163 -14.715 9.081 1.00 84.06 94 SER A C 1
ATOM 782 O O . SER A 1 94 ? 4.052 -14.953 10.283 1.00 84.06 94 SER A O 1
ATOM 784 N N . VAL A 1 95 ? 4.375 -13.477 8.634 1.00 83.25 95 VAL A N 1
ATOM 785 C CA . VAL A 1 95 ? 4.649 -12.348 9.533 1.00 83.25 95 VAL A CA 1
ATOM 786 C C . VAL A 1 95 ? 3.376 -11.870 10.233 1.00 83.25 95 VAL A C 1
ATOM 788 O O . VAL A 1 95 ? 3.395 -11.563 11.427 1.00 83.25 95 VAL A O 1
ATOM 791 N N . HIS A 1 96 ? 2.250 -11.798 9.518 1.00 86.88 96 HIS A N 1
ATOM 792 C CA . HIS A 1 96 ? 1.004 -11.282 10.082 1.00 86.88 96 HIS A CA 1
ATOM 793 C C . HIS A 1 96 ? 0.361 -12.261 11.051 1.00 86.88 96 HIS A C 1
ATOM 795 O O . HIS A 1 96 ? -0.141 -11.813 12.080 1.00 86.88 96 HIS A O 1
ATOM 801 N N . ILE A 1 97 ? 0.413 -13.571 10.777 1.00 88.06 97 ILE A N 1
ATOM 802 C CA . ILE A 1 97 ? -0.076 -14.568 11.735 1.00 88.06 97 ILE A CA 1
ATOM 803 C C . ILE A 1 97 ? 0.718 -14.439 13.028 1.00 88.06 97 ILE A C 1
ATOM 805 O O . ILE A 1 97 ? 0.110 -14.329 14.084 1.00 88.06 97 ILE A O 1
ATOM 809 N N . VAL A 1 98 ? 2.052 -14.378 12.972 1.00 89.06 98 VAL A N 1
ATOM 810 C CA . VAL A 1 98 ? 2.865 -14.251 14.191 1.00 89.06 98 VAL A CA 1
ATOM 811 C C . VAL A 1 98 ? 2.507 -12.975 14.967 1.00 89.06 98 VAL A C 1
ATOM 813 O O . VAL A 1 98 ? 2.248 -13.057 16.166 1.00 89.06 98 VAL A O 1
ATOM 816 N N . ARG A 1 99 ? 2.383 -11.819 14.299 1.00 89.62 99 ARG A N 1
ATOM 817 C CA . ARG A 1 99 ? 1.942 -10.563 14.943 1.00 89.62 99 ARG A CA 1
ATOM 818 C C . ARG A 1 99 ? 0.557 -10.679 15.583 1.00 89.62 99 ARG A C 1
ATOM 820 O O . ARG A 1 99 ? 0.383 -10.290 16.735 1.00 89.62 99 ARG A O 1
ATOM 827 N N . MET A 1 100 ? -0.413 -11.250 14.868 1.00 92.00 100 MET A N 1
ATOM 828 C CA . MET A 1 100 ? -1.757 -11.465 15.408 1.00 92.00 100 MET A CA 1
ATOM 829 C C . MET A 1 100 ? -1.736 -12.395 16.619 1.00 92.00 100 MET A C 1
ATOM 831 O O . MET A 1 100 ? -2.418 -12.121 17.600 1.00 92.00 100 MET A O 1
ATOM 835 N N . ARG A 1 101 ? -0.909 -13.447 16.607 1.00 92.38 101 ARG A N 1
ATOM 836 C CA . ARG A 1 101 ? -0.758 -14.342 17.762 1.00 92.38 101 ARG A CA 1
ATOM 837 C C . ARG A 1 101 ? -0.260 -13.599 19.001 1.00 92.38 101 ARG A C 1
ATOM 839 O O . ARG A 1 101 ? -0.771 -13.865 20.087 1.00 92.38 101 ARG A O 1
ATOM 846 N N . TYR A 1 102 ? 0.674 -12.658 18.860 1.00 92.56 102 TYR A N 1
ATOM 847 C CA . TYR A 1 102 ? 1.125 -11.828 19.984 1.00 92.56 102 TYR A CA 1
ATOM 848 C C . TYR A 1 102 ? 0.034 -10.889 20.504 1.00 92.56 102 TYR A C 1
ATOM 850 O O . TYR A 1 102 ? -0.142 -10.795 21.716 1.00 92.56 102 TYR A O 1
ATOM 858 N N . ILE A 1 103 ? -0.737 -10.252 19.618 1.00 94.38 103 ILE A N 1
ATOM 859 C CA . ILE A 1 103 ? -1.876 -9.399 20.006 1.00 94.38 103 ILE A CA 1
ATOM 860 C C . ILE A 1 103 ? -2.909 -10.214 20.787 1.00 94.38 103 ILE A C 1
ATOM 862 O O . ILE A 1 103 ? -3.282 -9.839 21.896 1.00 94.38 103 ILE A O 1
ATOM 866 N N . VAL A 1 104 ? -3.318 -11.364 20.247 1.00 96.06 104 VAL A N 1
ATOM 867 C CA . VAL A 1 104 ? -4.284 -12.270 20.888 1.00 96.06 104 VAL A CA 1
ATOM 868 C C . VAL A 1 104 ? -3.757 -12.779 22.235 1.00 96.06 104 VAL A C 1
ATOM 870 O O . VAL A 1 104 ? -4.490 -12.783 23.222 1.00 96.06 104 VAL A O 1
ATOM 873 N N . SER A 1 105 ? -2.470 -13.125 22.317 1.00 95.19 105 SER A N 1
ATOM 874 C CA . SER A 1 105 ? -1.851 -13.546 23.582 1.00 95.19 105 SER A CA 1
ATOM 875 C C . SER A 1 105 ? -1.801 -12.404 24.604 1.00 95.19 105 SER A C 1
ATOM 877 O O . SER A 1 105 ? -2.024 -12.635 25.790 1.00 95.19 105 SER A O 1
ATOM 879 N N . GLY A 1 106 ? -1.568 -11.162 24.162 1.00 94.19 106 GLY A N 1
ATOM 880 C CA . GLY A 1 106 ? -1.611 -9.965 25.009 1.00 94.19 106 GLY A CA 1
ATOM 881 C C . GLY A 1 106 ? -2.996 -9.681 25.598 1.00 94.19 106 GLY A C 1
ATOM 882 O O . GLY A 1 106 ? -3.103 -9.076 26.665 1.00 94.19 106 GLY A O 1
ATOM 883 N N . LEU A 1 107 ? -4.054 -10.177 24.952 1.00 96.12 107 LEU A N 1
ATOM 884 C CA . LEU A 1 107 ? -5.422 -10.175 25.479 1.00 96.12 107 LEU A CA 1
ATOM 885 C C . LEU A 1 107 ? -5.693 -11.304 26.488 1.00 96.12 107 LEU A C 1
ATOM 887 O O . LEU A 1 107 ? -6.777 -11.345 27.068 1.00 96.12 107 LEU A O 1
ATOM 891 N N . GLY A 1 108 ? -4.732 -12.208 26.704 1.00 95.81 108 GLY A N 1
ATOM 892 C CA . GLY A 1 108 ? -4.896 -13.401 27.537 1.00 95.81 108 GLY A CA 1
ATOM 893 C C . GLY A 1 108 ? -5.702 -14.517 26.865 1.00 95.81 108 GLY A C 1
ATOM 894 O O . GLY A 1 108 ? -6.222 -15.390 27.557 1.00 95.81 108 GLY A O 1
ATOM 895 N N . LEU A 1 109 ? -5.838 -14.483 25.537 1.00 97.00 109 LEU A N 1
ATOM 896 C CA . LEU A 1 109 ? -6.575 -15.473 24.753 1.00 97.00 109 LEU A CA 1
ATOM 897 C C . LEU A 1 109 ? -5.620 -16.497 24.119 1.00 97.00 109 LEU A C 1
ATOM 899 O O . LEU A 1 109 ? -4.436 -16.225 23.924 1.00 97.00 109 LEU A O 1
ATOM 903 N N . ASP A 1 110 ? -6.142 -17.672 23.755 1.00 96.69 110 ASP A N 1
ATOM 904 C CA . ASP A 1 110 ? -5.379 -18.690 23.023 1.00 96.69 110 ASP A CA 1
ATOM 905 C C . ASP A 1 110 ? -5.260 -18.301 21.535 1.00 96.69 110 ASP A C 1
ATOM 907 O O . ASP A 1 110 ? -6.265 -18.327 20.816 1.00 96.69 110 ASP A O 1
ATOM 911 N N . PRO A 1 111 ? -4.051 -18.001 21.024 1.00 94.88 111 PRO A N 1
ATOM 912 C CA . PRO A 1 111 ? -3.844 -17.553 19.648 1.00 94.88 111 PRO A CA 1
ATOM 913 C C . PRO A 1 111 ? -4.165 -18.598 18.572 1.00 94.88 111 PRO A C 1
ATOM 915 O O . PRO A 1 111 ? -4.182 -18.265 17.386 1.00 94.88 111 PRO A O 1
ATOM 918 N N . THR A 1 112 ? -4.384 -19.858 18.950 1.00 93.88 112 THR A N 1
ATOM 919 C CA . THR A 1 112 ? -4.777 -20.934 18.028 1.00 93.88 112 THR A CA 1
ATOM 920 C C . THR A 1 112 ? -6.283 -21.185 17.994 1.00 93.88 112 THR A C 1
ATOM 922 O O . THR A 1 112 ? -6.756 -21.887 17.101 1.00 93.88 112 THR A O 1
ATOM 925 N N . ARG A 1 113 ? -7.039 -20.614 18.942 1.00 95.56 113 ARG A N 1
ATOM 926 C CA . ARG A 1 113 ? -8.481 -20.861 19.108 1.00 95.56 113 ARG A CA 1
ATOM 927 C C . ARG A 1 113 ? -9.335 -19.600 19.109 1.00 95.56 113 ARG A C 1
ATOM 929 O O . ARG A 1 113 ? -10.525 -19.707 18.827 1.00 95.56 113 ARG A O 1
ATOM 936 N N . ALA A 1 114 ? -8.754 -18.447 19.437 1.00 96.06 114 ALA A N 1
ATOM 937 C CA . ALA A 1 114 ? -9.465 -17.180 19.449 1.00 96.06 114 ALA A CA 1
ATOM 938 C C . ALA A 1 114 ? -10.024 -16.857 18.059 1.00 96.06 114 ALA A C 1
ATOM 940 O O . ALA A 1 114 ? -9.360 -17.013 17.032 1.00 96.06 114 ALA A O 1
ATOM 941 N N . THR A 1 115 ? -11.260 -16.391 18.052 1.00 95.38 115 THR A N 1
ATOM 942 C CA . THR A 1 115 ? -12.011 -15.969 16.879 1.00 95.38 115 THR A CA 1
ATOM 943 C C . THR A 1 115 ? -12.000 -14.446 16.763 1.00 95.38 115 THR A C 1
ATOM 945 O O . THR A 1 115 ? -11.607 -13.731 17.683 1.00 95.38 115 THR A O 1
ATOM 948 N N . HIS A 1 116 ? -12.466 -13.924 15.627 1.00 92.88 116 HIS A N 1
ATOM 949 C CA . HIS A 1 116 ? -12.652 -12.482 15.456 1.00 92.88 116 HIS A CA 1
ATOM 950 C C . HIS A 1 116 ? -13.608 -11.889 16.510 1.00 92.88 116 HIS A C 1
ATOM 952 O O . HIS A 1 116 ? -13.380 -10.789 17.006 1.00 92.88 116 HIS A O 1
ATOM 958 N N . GLU A 1 117 ? -14.647 -12.636 16.896 1.00 96.06 117 GLU A N 1
ATOM 959 C CA . GLU A 1 117 ? -15.615 -12.206 17.910 1.00 96.06 117 GLU A CA 1
ATOM 960 C C . GLU A 1 117 ? -14.976 -12.010 19.287 1.00 96.06 117 GLU A C 1
ATOM 962 O O . GLU A 1 117 ? -15.366 -11.097 20.010 1.00 96.06 117 GLU A O 1
ATOM 967 N N . ASP A 1 118 ? -13.946 -12.794 19.616 1.00 96.69 118 ASP A N 1
ATOM 968 C CA . ASP A 1 118 ? -13.230 -12.677 20.890 1.00 96.69 118 ASP A CA 1
ATOM 969 C C . ASP A 1 118 ? -12.384 -11.393 20.983 1.00 96.69 118 ASP A C 1
ATOM 971 O O . ASP A 1 118 ? -12.033 -10.965 22.084 1.00 96.69 118 ASP A O 1
ATOM 975 N N . ILE A 1 119 ? -12.041 -10.771 19.844 1.00 95.38 119 ILE A N 1
ATOM 976 C CA . ILE A 1 119 ? -11.097 -9.639 19.787 1.00 95.38 119 ILE A CA 1
ATOM 977 C C . ILE A 1 119 ? -11.684 -8.331 19.251 1.00 95.38 119 ILE A C 1
ATOM 979 O O . ILE A 1 119 ? -11.084 -7.281 19.478 1.00 95.38 119 ILE A O 1
ATOM 983 N N . LYS A 1 120 ? -12.835 -8.353 18.567 1.00 92.56 120 LYS A N 1
ATOM 984 C CA . LYS A 1 120 ? -13.386 -7.176 17.863 1.00 92.56 120 LYS A CA 1
ATOM 985 C C . LYS A 1 120 ? -13.620 -5.949 18.757 1.00 92.56 120 LYS A C 1
ATOM 987 O O . LYS A 1 120 ? -13.486 -4.822 18.295 1.00 92.56 120 LYS A O 1
ATOM 992 N N . ASP A 1 121 ? -13.927 -6.165 20.036 1.00 91.19 121 ASP A N 1
ATOM 993 C CA . ASP A 1 121 ? -14.178 -5.104 21.024 1.00 91.19 121 ASP A CA 1
ATOM 994 C C . ASP A 1 121 ? -13.000 -4.894 21.990 1.00 91.19 121 ASP A C 1
ATOM 996 O O . ASP A 1 121 ? -13.084 -4.103 22.936 1.00 91.19 121 ASP A O 1
ATOM 1000 N N . ALA A 1 122 ? -11.895 -5.610 21.772 1.00 94.12 122 ALA A N 1
ATOM 1001 C CA . ALA A 1 122 ? -10.742 -5.580 22.649 1.00 94.12 122 ALA A CA 1
ATOM 1002 C C . ALA A 1 122 ? -9.870 -4.342 22.408 1.00 94.12 122 ALA A C 1
ATOM 1004 O O . ALA A 1 122 ? -9.673 -3.882 21.280 1.00 94.12 122 ALA A O 1
ATOM 1005 N N . TRP A 1 123 ? -9.304 -3.838 23.501 1.00 95.12 123 TRP A N 1
ATOM 1006 C CA . TRP A 1 123 ? -8.355 -2.735 23.496 1.00 95.12 123 TRP A CA 1
ATOM 1007 C C . TRP A 1 123 ? -7.047 -3.168 24.133 1.00 95.12 123 TRP A C 1
ATOM 1009 O O . TRP A 1 123 ? -7.033 -3.937 25.097 1.00 95.12 123 TRP A O 1
ATOM 1019 N N . LEU A 1 124 ? -5.950 -2.664 23.583 1.00 95.75 124 LEU A N 1
ATOM 1020 C CA . LEU A 1 124 ? -4.598 -3.042 23.946 1.00 95.75 124 LEU A CA 1
ATOM 1021 C C . LEU A 1 124 ? -3.725 -1.824 24.232 1.00 95.75 124 LEU A C 1
ATOM 1023 O O . LEU A 1 124 ? -3.974 -0.721 23.743 1.00 95.75 124 LEU A O 1
ATOM 1027 N N . ARG A 1 125 ? -2.647 -2.066 24.969 1.00 94.00 125 ARG A N 1
ATOM 1028 C CA . ARG A 1 125 ? -1.501 -1.177 25.130 1.00 94.00 125 ARG A CA 1
ATOM 1029 C C . ARG A 1 125 ? -0.251 -1.853 24.591 1.00 94.00 125 ARG A C 1
ATOM 1031 O O . ARG A 1 125 ? -0.059 -3.055 24.769 1.00 94.00 125 ARG A O 1
ATOM 1038 N N . CYS A 1 126 ? 0.613 -1.071 23.959 1.00 92.06 126 CYS A N 1
ATOM 1039 C CA . CYS A 1 126 ? 1.944 -1.527 23.579 1.00 92.06 126 CYS A CA 1
ATOM 1040 C C . CYS A 1 126 ? 2.909 -1.227 24.727 1.00 92.06 126 CYS A C 1
ATOM 1042 O O . CYS A 1 126 ? 3.230 -0.064 24.952 1.00 92.06 126 CYS A O 1
ATOM 1044 N N . ARG A 1 127 ? 3.440 -2.233 25.429 1.00 88.50 127 ARG A N 1
ATOM 1045 C CA . ARG A 1 127 ? 4.357 -2.011 26.568 1.00 88.50 127 ARG A CA 1
ATOM 1046 C C . ARG A 1 127 ? 5.669 -1.324 26.202 1.00 88.50 127 ARG A C 1
ATOM 1048 O O . ARG A 1 127 ? 6.345 -0.810 27.085 1.00 88.50 127 ARG A O 1
ATOM 1055 N N . VAL A 1 128 ? 6.044 -1.324 24.926 1.00 86.56 128 VAL A N 1
ATOM 1056 C CA . VAL A 1 128 ? 7.248 -0.630 24.452 1.00 86.56 128 VAL A CA 1
ATOM 1057 C C . VAL A 1 128 ? 6.991 0.867 24.305 1.00 86.56 128 VAL A C 1
ATOM 1059 O O . VAL A 1 128 ? 7.835 1.674 24.685 1.00 86.56 128 VAL A O 1
ATOM 1062 N N . CYS A 1 129 ? 5.819 1.251 23.796 1.00 83.19 129 CYS A N 1
ATOM 1063 C CA . CYS A 1 129 ? 5.462 2.653 23.564 1.00 83.19 129 CYS A CA 1
ATOM 1064 C C . CYS A 1 129 ? 4.718 3.289 24.747 1.00 83.19 129 CYS A C 1
ATOM 1066 O O . CYS A 1 129 ? 4.788 4.500 24.947 1.00 83.19 129 CYS A O 1
ATOM 1068 N N . SER A 1 130 ? 4.007 2.496 25.549 1.00 76.81 130 SER A N 1
ATOM 1069 C CA . SER A 1 130 ? 3.205 2.952 26.688 1.00 76.81 130 SER A CA 1
ATOM 1070 C C . SER A 1 130 ? 3.964 3.531 27.889 1.00 76.81 130 SER A C 1
ATOM 1072 O O . SER A 1 130 ? 3.334 4.309 28.600 1.00 76.81 130 SER A O 1
ATOM 1074 N N . PRO A 1 131 ? 5.259 3.260 28.159 1.00 72.44 131 PRO A N 1
ATOM 1075 C CA . PRO A 1 131 ? 5.937 3.888 29.296 1.00 72.44 131 PRO A CA 1
ATOM 1076 C C . PRO A 1 131 ? 5.956 5.418 29.193 1.00 72.44 131 PRO A C 1
ATOM 1078 O O . PRO A 1 131 ? 5.979 6.107 30.207 1.00 72.44 131 PRO A O 1
ATOM 1081 N N . SER A 1 132 ? 5.912 5.949 27.969 1.00 73.44 132 SER A N 1
ATOM 1082 C CA . SER A 1 132 ? 5.892 7.382 27.670 1.00 73.44 132 SER A CA 1
ATOM 1083 C C . SER A 1 132 ? 4.585 7.866 27.034 1.00 73.44 132 SER A C 1
ATOM 1085 O O . SER A 1 132 ? 4.430 9.068 26.822 1.00 73.44 132 SER A O 1
ATOM 1087 N N . SER A 1 133 ? 3.639 6.969 26.729 1.00 81.44 133 SER A N 1
ATOM 1088 C CA . SER A 1 133 ? 2.388 7.314 26.047 1.00 81.44 133 SER A CA 1
ATOM 1089 C C . SER A 1 133 ? 1.159 6.706 26.723 1.00 81.44 133 SER A C 1
ATOM 1091 O O . SER A 1 133 ? 1.145 5.571 27.200 1.00 81.44 133 SER A O 1
ATOM 1093 N N . ARG A 1 134 ? 0.067 7.471 26.725 1.00 88.06 134 ARG A N 1
ATOM 1094 C CA . ARG A 1 134 ? -1.257 7.018 27.177 1.00 88.06 134 ARG A CA 1
ATOM 1095 C C . ARG A 1 134 ? -2.119 6.501 26.033 1.00 88.06 134 ARG A C 1
ATOM 1097 O O . ARG A 1 134 ? -3.336 6.646 26.047 1.00 88.06 134 ARG A O 1
ATOM 1104 N N . GLU A 1 135 ? -1.458 5.957 25.026 1.00 91.62 135 GLU A N 1
ATOM 1105 C CA . GLU A 1 135 ? -2.085 5.437 23.827 1.00 91.62 135 GLU A CA 1
ATOM 1106 C C . GLU A 1 135 ? -2.674 4.051 24.085 1.00 91.62 135 GLU A C 1
ATOM 1108 O O . GLU A 1 135 ? -1.997 3.157 24.599 1.00 91.62 135 GLU A O 1
ATOM 1113 N N . VAL A 1 136 ? -3.935 3.884 23.696 1.00 92.94 136 VAL A N 1
ATOM 1114 C CA . VAL A 1 136 ? -4.622 2.595 23.615 1.00 92.94 136 VAL A CA 1
ATOM 1115 C C . VAL A 1 136 ? -5.038 2.316 22.177 1.00 92.94 136 VAL A C 1
ATOM 1117 O O . VAL A 1 136 ?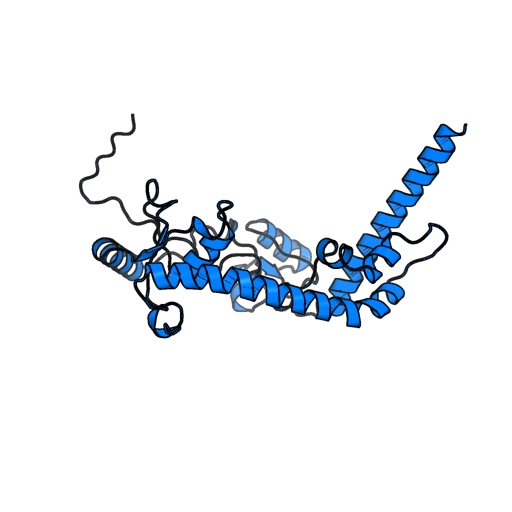 -5.329 3.223 21.397 1.00 92.94 136 VAL A O 1
ATOM 1120 N N . PHE A 1 137 ? -5.054 1.040 21.824 1.00 92.50 137 PHE A N 1
ATOM 1121 C CA . PHE A 1 137 ? -5.157 0.551 20.456 1.00 92.50 137 PHE A CA 1
ATOM 1122 C C . PHE A 1 137 ? -6.338 -0.419 20.368 1.00 92.50 137 PHE A C 1
ATOM 1124 O O . PHE A 1 137 ? -6.475 -1.271 21.241 1.00 92.50 137 PHE A O 1
ATOM 1131 N N . THR A 1 138 ? -7.170 -0.347 19.326 1.00 92.62 138 THR A N 1
ATOM 1132 C CA . THR A 1 138 ? -8.000 -1.511 18.956 1.00 92.62 138 THR A CA 1
ATOM 1133 C C . THR A 1 138 ? -7.091 -2.619 18.419 1.00 92.62 138 THR A C 1
ATOM 1135 O O . THR A 1 138 ? -5.902 -2.380 18.177 1.00 92.62 138 THR A O 1
ATOM 1138 N N . TRP A 1 139 ? -7.608 -3.829 18.201 1.00 92.44 139 TRP A N 1
ATOM 1139 C CA . TRP A 1 139 ? -6.788 -4.905 17.637 1.00 92.44 139 TRP A CA 1
ATOM 1140 C C . TRP A 1 139 ? -6.253 -4.559 16.232 1.00 92.44 139 TRP A C 1
ATOM 1142 O O . TRP A 1 139 ? -5.098 -4.868 15.934 1.00 92.44 139 TRP A O 1
ATOM 1152 N N . GLU A 1 140 ? -7.024 -3.853 15.394 1.00 90.00 140 GLU A N 1
ATOM 1153 C CA . GLU A 1 140 ? -6.583 -3.403 14.065 1.00 90.00 140 GLU A CA 1
ATOM 1154 C C . GLU A 1 140 ? -5.455 -2.370 14.175 1.00 90.00 140 GLU A C 1
ATOM 1156 O O . GLU A 1 140 ? -4.428 -2.476 13.496 1.00 90.00 140 GLU A O 1
ATOM 1161 N N . THR A 1 141 ? -5.625 -1.385 15.064 1.00 87.75 141 THR A N 1
ATOM 1162 C CA . THR A 1 141 ? -4.612 -0.363 15.372 1.00 87.75 141 THR A CA 1
ATOM 1163 C C . THR A 1 141 ? -3.340 -1.002 15.910 1.00 87.75 141 THR A C 1
ATOM 1165 O O . THR A 1 141 ? -2.242 -0.624 15.505 1.00 87.75 141 THR A O 1
ATOM 1168 N N . ALA A 1 142 ? -3.476 -1.988 16.798 1.00 91.06 142 ALA A N 1
ATOM 1169 C CA . ALA A 1 142 ? -2.357 -2.725 17.364 1.00 91.06 142 ALA A CA 1
ATOM 1170 C C . ALA A 1 142 ? -1.608 -3.499 16.273 1.00 91.06 142 ALA A C 1
ATOM 1172 O O . ALA A 1 142 ? -0.389 -3.403 16.148 1.00 91.06 142 ALA A O 1
ATOM 1173 N N . PHE A 1 143 ? -2.338 -4.183 15.396 1.00 89.69 143 PHE A N 1
ATOM 1174 C CA . PHE A 1 143 ? -1.752 -4.905 14.274 1.00 89.69 143 PHE A CA 1
ATOM 1175 C C . PHE A 1 143 ? -0.964 -3.988 13.330 1.00 89.69 143 PHE A C 1
ATOM 1177 O O . PHE A 1 143 ? 0.160 -4.306 12.932 1.00 89.69 143 PHE A O 1
ATOM 1184 N N . LEU A 1 144 ? -1.512 -2.816 13.009 1.00 84.88 144 LEU A N 1
ATOM 1185 C CA . LEU A 1 144 ? -0.839 -1.819 12.176 1.00 84.88 144 LEU A CA 1
ATOM 1186 C C . LEU A 1 144 ? 0.362 -1.182 12.880 1.00 84.88 144 LEU A C 1
ATOM 1188 O O . LEU A 1 144 ? 1.394 -0.959 12.242 1.00 84.88 144 LEU A O 1
ATOM 1192 N N . HIS A 1 145 ? 0.260 -0.938 14.186 1.00 86.19 145 HIS A N 1
ATOM 1193 C CA . HIS A 1 145 ? 1.375 -0.493 15.015 1.00 86.19 145 HIS A CA 1
ATOM 1194 C C . HIS A 1 145 ? 2.530 -1.500 14.956 1.00 86.19 145 HIS A C 1
ATOM 1196 O O . HIS A 1 145 ? 3.641 -1.121 14.584 1.00 86.19 145 HIS A O 1
ATOM 1202 N N . SER A 1 146 ? 2.247 -2.791 15.156 1.00 86.69 146 SER A N 1
ATOM 1203 C CA . SER A 1 146 ? 3.216 -3.893 15.064 1.00 86.69 146 SER A CA 1
ATOM 1204 C C . SER A 1 146 ? 3.936 -4.009 13.714 1.00 86.69 146 SER A C 1
ATOM 1206 O O . SER A 1 146 ? 5.015 -4.598 13.609 1.00 86.69 146 SER A O 1
ATOM 1208 N N . ARG A 1 147 ? 3.369 -3.454 12.633 1.00 80.56 147 ARG A N 1
ATOM 1209 C CA . ARG A 1 147 ? 4.054 -3.387 11.329 1.00 80.56 147 ARG A CA 1
ATOM 1210 C C . ARG A 1 147 ? 5.146 -2.324 11.283 1.00 80.56 147 ARG A C 1
ATOM 1212 O O . ARG A 1 147 ? 6.102 -2.492 10.531 1.00 80.56 147 ARG A O 1
ATOM 1219 N N . ARG A 1 148 ? 4.977 -1.230 12.030 1.00 71.94 148 ARG A N 1
ATOM 1220 C CA . ARG A 1 148 ? 5.817 -0.025 11.953 1.00 71.94 148 ARG A CA 1
ATOM 1221 C C . ARG A 1 148 ? 7.008 -0.061 12.893 1.00 71.94 148 ARG A C 1
ATOM 1223 O O . ARG A 1 148 ? 8.008 0.596 12.615 1.00 71.94 148 ARG A O 1
ATOM 1230 N N . VAL A 1 149 ? 6.909 -0.787 14.002 1.00 64.88 149 VAL A N 1
ATOM 1231 C CA . VAL A 1 149 ? 7.995 -0.825 14.976 1.00 64.88 149 VAL A CA 1
ATOM 1232 C C . VAL A 1 149 ? 9.156 -1.634 14.388 1.00 64.88 149 VAL A C 1
ATOM 1234 O O . VAL A 1 149 ? 9.059 -2.839 14.173 1.00 64.88 149 VAL A O 1
ATOM 1237 N N . ALA A 1 150 ? 10.287 -0.969 14.138 1.00 58.19 150 ALA A N 1
ATOM 1238 C CA . ALA A 1 150 ? 11.518 -1.563 13.597 1.00 58.19 150 ALA A CA 1
ATOM 1239 C C . ALA A 1 150 ? 12.183 -2.595 14.537 1.00 58.19 150 ALA A C 1
ATOM 1241 O O . ALA A 1 150 ? 13.292 -3.060 14.289 1.00 58.19 150 ALA A O 1
ATOM 1242 N N . HIS A 1 151 ? 11.532 -2.929 15.648 1.00 57.88 151 HIS A N 1
ATOM 1243 C CA . HIS A 1 151 ? 12.075 -3.707 16.751 1.00 57.88 151 HIS A CA 1
ATOM 1244 C C . HIS A 1 151 ? 11.914 -5.227 16.578 1.00 57.88 151 HIS A C 1
ATOM 1246 O O . HIS A 1 151 ? 12.339 -5.977 17.453 1.00 57.88 151 HIS A O 1
ATOM 1252 N N . GLY A 1 152 ? 11.398 -5.683 15.432 1.00 61.47 152 GLY A N 1
ATOM 1253 C CA . GLY A 1 152 ? 11.176 -7.102 15.160 1.00 61.47 152 GLY A CA 1
ATOM 1254 C C . GLY A 1 152 ? 9.960 -7.650 15.910 1.00 61.47 152 GLY A C 1
ATOM 1255 O O . GLY A 1 152 ? 9.507 -7.083 16.901 1.00 61.47 152 GLY A O 1
ATOM 1256 N N . VAL A 1 153 ? 9.415 -8.764 15.420 1.00 61.19 153 VAL A N 1
ATOM 1257 C CA . VAL A 1 153 ? 8.129 -9.318 15.886 1.00 61.19 153 VAL A CA 1
ATOM 1258 C C . VAL A 1 153 ? 8.159 -9.739 17.366 1.00 61.19 153 VAL A C 1
ATOM 1260 O O . VAL A 1 153 ? 7.128 -9.770 18.023 1.00 61.19 153 VAL A O 1
ATOM 1263 N N . GLU A 1 154 ? 9.345 -10.004 17.914 1.00 61.09 154 GLU A N 1
ATOM 1264 C CA . GLU A 1 154 ? 9.548 -10.466 19.295 1.00 61.09 154 GLU A CA 1
ATOM 1265 C C . GLU A 1 154 ? 9.426 -9.360 20.355 1.00 61.09 154 GLU A C 1
ATOM 1267 O O . GLU A 1 154 ? 9.326 -9.661 21.544 1.00 61.09 154 GLU A O 1
ATOM 1272 N N . ARG A 1 155 ? 9.458 -8.079 19.957 1.00 63.59 155 ARG A N 1
ATOM 1273 C CA . ARG A 1 155 ? 9.445 -6.948 20.902 1.00 63.59 155 ARG A CA 1
ATOM 1274 C C . ARG A 1 155 ? 8.082 -6.288 21.061 1.00 63.59 155 ARG A C 1
ATOM 1276 O O . ARG A 1 155 ? 7.921 -5.479 21.971 1.00 63.59 155 ARG A O 1
ATOM 1283 N N . ASP A 1 156 ? 7.099 -6.650 20.245 1.00 65.12 156 ASP A N 1
ATOM 1284 C CA . ASP A 1 156 ? 5.737 -6.142 20.384 1.00 65.12 156 ASP A CA 1
ATOM 1285 C C . ASP A 1 156 ? 5.026 -6.857 21.536 1.00 65.12 156 ASP A C 1
ATOM 1287 O O . ASP A 1 156 ? 4.296 -7.833 21.358 1.00 65.12 156 ASP A O 1
ATOM 1291 N N . ILE A 1 157 ? 5.268 -6.375 22.754 1.00 85.50 157 ILE A N 1
ATOM 1292 C CA . ILE A 1 157 ? 4.597 -6.889 23.943 1.00 85.50 157 ILE A CA 1
ATOM 1293 C C . ILE A 1 157 ? 3.298 -6.112 24.117 1.00 85.50 157 ILE A C 1
ATOM 1295 O O . ILE A 1 157 ? 3.279 -4.981 24.611 1.00 85.50 157 ILE A O 1
ATOM 1299 N N . TRP A 1 158 ? 2.215 -6.741 23.685 1.00 93.69 158 TRP A N 1
ATOM 1300 C CA . TRP A 1 158 ? 0.863 -6.249 23.880 1.00 93.69 158 TRP A CA 1
ATOM 1301 C C . TRP A 1 158 ? 0.325 -6.667 25.243 1.00 93.69 158 TRP A C 1
ATOM 1303 O O . TRP A 1 158 ? 0.587 -7.770 25.723 1.00 93.69 158 TRP A O 1
ATOM 1313 N N . GLU A 1 159 ? -0.468 -5.795 25.848 1.00 95.31 159 GLU A N 1
ATOM 1314 C CA . GLU A 1 159 ? -1.283 -6.125 27.012 1.00 95.31 159 GLU A CA 1
ATOM 1315 C C . GLU A 1 159 ? -2.698 -5.592 26.833 1.00 95.31 159 GLU A C 1
ATOM 1317 O O . GLU A 1 159 ? -2.906 -4.567 26.183 1.00 95.31 159 GLU A O 1
ATOM 1322 N N . LYS A 1 160 ? -3.676 -6.284 27.414 1.00 96.62 160 LYS A N 1
ATOM 1323 C CA . LYS A 1 160 ? -5.052 -5.800 27.485 1.00 96.62 160 LYS A CA 1
ATOM 1324 C C . LYS A 1 160 ? -5.093 -4.455 28.219 1.00 96.62 160 LYS A C 1
ATOM 1326 O O . LYS A 1 160 ? -4.482 -4.308 29.276 1.00 96.62 160 LYS A O 1
ATOM 1331 N N . ALA A 1 161 ? -5.826 -3.493 27.664 1.00 95.50 161 ALA A N 1
ATOM 1332 C CA . ALA A 1 161 ? -6.098 -2.225 28.333 1.00 95.50 161 ALA A CA 1
ATOM 1333 C C . ALA A 1 161 ? -6.779 -2.472 29.692 1.00 95.50 161 ALA A C 1
ATOM 1335 O O . ALA A 1 161 ? -7.594 -3.392 29.825 1.00 95.50 161 ALA A O 1
ATOM 1336 N N . SER A 1 162 ? -6.436 -1.668 30.700 1.00 95.00 162 SER A N 1
ATOM 1337 C CA . SER A 1 162 ? -6.994 -1.829 32.047 1.00 95.00 162 SER A CA 1
ATOM 1338 C C . SER A 1 162 ? -8.465 -1.398 32.109 1.00 95.00 162 SER A C 1
ATOM 1340 O O . SER A 1 162 ? -8.979 -0.742 31.200 1.00 95.00 162 SER A O 1
ATOM 1342 N N . GLU A 1 163 ? -9.167 -1.727 33.195 1.00 94.94 163 GLU A N 1
ATOM 1343 C CA . GLU A 1 163 ? -10.555 -1.274 33.372 1.00 94.94 163 GLU A CA 1
ATOM 1344 C C . GLU A 1 163 ? -10.658 0.256 33.451 1.00 94.94 163 GLU A C 1
ATOM 1346 O O . GLU A 1 163 ? -11.605 0.844 32.922 1.00 94.94 163 GLU A O 1
ATOM 1351 N N . GLU A 1 164 ? -9.660 0.924 34.036 1.00 94.25 164 GLU A N 1
ATOM 1352 C CA . GLU A 1 164 ? -9.575 2.387 34.059 1.00 94.25 164 GLU A CA 1
ATOM 1353 C C . GLU A 1 164 ? -9.451 2.962 32.643 1.00 94.25 164 GLU A C 1
ATOM 1355 O O . GLU A 1 164 ? -10.150 3.922 32.299 1.00 94.25 164 GLU A O 1
ATOM 1360 N N . ASP A 1 165 ? -8.609 2.352 31.803 1.00 93.62 165 ASP A N 1
ATOM 1361 C CA . ASP A 1 165 ? -8.478 2.731 30.398 1.00 93.62 165 ASP A CA 1
ATOM 1362 C C . ASP A 1 165 ? -9.815 2.548 29.665 1.00 93.62 165 ASP A C 1
ATOM 1364 O O . ASP A 1 165 ? -10.272 3.454 28.966 1.00 93.62 165 ASP A O 1
ATOM 1368 N N . MET A 1 166 ? -10.503 1.423 29.883 1.00 94.12 166 MET A N 1
ATOM 1369 C CA . MET A 1 166 ? -11.806 1.142 29.272 1.00 94.12 166 MET A CA 1
ATOM 1370 C C . MET A 1 166 ? -12.890 2.149 29.680 1.00 94.12 166 MET A C 1
ATOM 1372 O O . MET A 1 166 ? -13.718 2.533 28.848 1.00 94.12 166 MET A O 1
ATOM 1376 N N . VAL A 1 167 ? -12.891 2.626 30.930 1.00 93.25 167 VAL A N 1
ATOM 1377 C CA . VAL A 1 167 ? -13.781 3.718 31.366 1.00 93.25 167 VAL A CA 1
ATOM 1378 C C . VAL A 1 167 ? -13.482 5.007 30.597 1.00 93.25 167 VAL A C 1
ATOM 1380 O O . VAL A 1 167 ? -14.413 5.635 30.087 1.00 93.25 167 VAL A O 1
ATOM 1383 N N . ALA A 1 168 ? -12.209 5.379 30.451 1.00 91.44 168 ALA A N 1
ATOM 1384 C CA . ALA A 1 168 ? -11.820 6.572 29.700 1.00 91.44 168 ALA A CA 1
ATOM 1385 C C . ALA A 1 168 ? -12.185 6.464 28.206 1.00 91.44 168 ALA A C 1
ATOM 1387 O O . ALA A 1 168 ? -12.688 7.426 27.622 1.00 91.44 168 ALA A O 1
ATOM 1388 N N . ILE A 1 169 ? -12.015 5.285 27.599 1.00 89.88 169 ILE A N 1
ATOM 1389 C CA . ILE A 1 169 ? -12.418 5.009 26.211 1.00 89.88 169 ILE A CA 1
ATOM 1390 C C . ILE A 1 169 ? -13.930 5.174 26.037 1.00 89.88 169 ILE A C 1
ATOM 1392 O O . ILE A 1 169 ? -14.361 5.812 25.076 1.00 89.88 169 ILE A O 1
ATOM 1396 N N . ARG A 1 170 ? -14.747 4.647 26.962 1.00 91.12 170 ARG A N 1
ATOM 1397 C CA . ARG A 1 170 ? -16.214 4.811 26.928 1.00 91.12 170 ARG A CA 1
ATOM 1398 C C . ARG A 1 170 ? -16.618 6.283 26.980 1.00 91.12 170 ARG A C 1
ATOM 1400 O O . ARG A 1 170 ? -17.377 6.726 26.124 1.00 91.12 170 ARG A O 1
ATOM 1407 N N . GLN A 1 171 ? -16.029 7.058 27.889 1.00 89.81 171 GLN A N 1
ATOM 1408 C CA . GLN A 1 171 ? -16.287 8.500 27.989 1.00 89.81 171 GLN A CA 1
ATOM 1409 C C . GLN A 1 171 ? -15.880 9.265 26.721 1.00 89.81 171 GLN A C 1
ATOM 1411 O O . GLN A 1 171 ? -16.549 10.222 26.330 1.00 89.81 171 GLN A O 1
ATOM 1416 N N . LEU A 1 172 ? -14.780 8.870 26.070 1.00 85.69 172 LEU A N 1
ATOM 1417 C CA . LEU A 1 172 ? -14.367 9.454 24.791 1.00 85.69 172 LEU A CA 1
ATOM 1418 C C . LEU A 1 172 ? -15.329 9.080 23.657 1.00 85.69 172 LEU A C 1
ATOM 1420 O O . LEU A 1 172 ? -15.648 9.934 22.834 1.00 85.69 172 LEU A O 1
ATOM 1424 N N . ARG A 1 173 ? -15.820 7.834 23.629 1.00 85.06 173 ARG A N 1
ATOM 1425 C CA . ARG A 1 173 ? -16.829 7.371 22.662 1.00 85.06 173 ARG A CA 1
ATOM 1426 C C . ARG A 1 173 ? -18.159 8.107 22.820 1.00 85.06 173 ARG A C 1
ATOM 1428 O O . ARG A 1 173 ? -18.708 8.543 21.816 1.00 85.06 173 ARG A O 1
ATOM 1435 N N . GLU A 1 174 ? -18.635 8.307 24.048 1.00 87.44 174 GLU A N 1
ATOM 1436 C CA . GLU A 1 174 ? -19.873 9.050 24.342 1.00 87.44 174 GLU A CA 1
ATOM 1437 C C . GLU A 1 174 ? -19.808 10.514 23.894 1.00 87.44 174 GLU A C 1
ATOM 1439 O O . GLU A 1 174 ? -20.793 11.064 23.411 1.00 87.44 174 GLU A O 1
ATOM 1444 N N . LYS A 1 175 ? -18.631 11.141 23.998 1.00 83.88 175 LYS A N 1
ATOM 1445 C CA . LYS A 1 175 ? -18.394 12.508 23.506 1.00 83.88 175 LYS A CA 1
ATOM 1446 C C . LYS A 1 175 ? -18.291 12.596 21.979 1.00 83.88 175 LYS A C 1
ATOM 1448 O O . LYS A 1 175 ? -18.158 13.698 21.453 1.00 83.88 175 LYS A O 1
ATOM 1453 N N . GLY A 1 176 ? -18.336 11.454 21.290 1.00 75.38 176 GLY A N 1
ATOM 1454 C CA . GLY A 1 176 ? -17.921 11.305 19.905 1.00 75.38 176 GLY A CA 1
ATOM 1455 C C . GLY A 1 176 ? -16.400 11.360 19.823 1.00 75.38 176 GLY A C 1
ATOM 1456 O O . GLY A 1 176 ? -15.798 12.415 20.023 1.00 75.38 176 GLY A O 1
ATOM 1457 N N . ILE A 1 177 ? -15.757 10.229 19.512 1.00 58.53 177 ILE A N 1
ATOM 1458 C CA . ILE A 1 177 ? -14.345 10.264 19.120 1.00 58.53 177 ILE A CA 1
ATOM 1459 C C . ILE A 1 177 ? -14.304 11.121 17.851 1.00 58.53 177 ILE A C 1
ATOM 1461 O O . ILE A 1 177 ? -14.932 10.732 16.862 1.00 58.53 177 ILE A O 1
ATOM 1465 N N . PRO A 1 178 ? -13.631 12.286 17.849 1.00 50.72 178 PRO A N 1
ATOM 1466 C CA . PRO A 1 178 ? -13.503 13.045 16.620 1.00 50.72 178 PRO A CA 1
ATOM 1467 C C . PRO A 1 178 ? -12.830 12.134 15.586 1.00 50.72 178 PRO A C 1
ATOM 1469 O O . PRO A 1 178 ? -11.886 11.422 15.955 1.00 50.72 178 PRO A O 1
ATOM 1472 N N . PRO A 1 179 ? -13.278 12.130 14.314 1.00 50.75 179 PRO A N 1
ATOM 1473 C CA . PRO A 1 179 ? -12.545 11.439 13.259 1.00 50.75 179 PRO A CA 1
ATOM 1474 C C . PRO A 1 179 ? -11.075 11.874 13.329 1.00 50.75 179 PRO A C 1
ATOM 1476 O O . PRO A 1 179 ? -10.808 12.981 13.818 1.00 50.75 179 PRO A O 1
ATOM 1479 N N . PRO A 1 180 ? -10.118 11.028 12.906 1.00 54.19 180 PRO A N 1
ATOM 1480 C CA . PRO A 1 180 ? -8.697 11.304 13.070 1.00 54.19 180 PRO A CA 1
ATOM 1481 C C . PRO A 1 180 ? -8.403 12.745 12.736 1.00 54.19 180 PRO A C 1
ATOM 1483 O O . PRO A 1 180 ? -8.757 13.219 11.657 1.00 54.19 180 PRO A O 1
ATOM 1486 N N . ARG A 1 181 ? -7.822 13.434 13.720 1.00 49.47 181 ARG A N 1
ATOM 1487 C CA . ARG A 1 181 ? -7.780 14.899 13.817 1.00 49.47 181 ARG A CA 1
ATOM 1488 C C . ARG A 1 181 ? -7.063 15.596 12.661 1.00 49.47 181 ARG A C 1
ATOM 1490 O O . ARG A 1 181 ? -6.921 16.810 12.699 1.00 49.47 181 ARG A O 1
ATOM 1497 N N . ASP A 1 182 ? -6.604 14.855 11.661 1.00 64.06 182 ASP A N 1
ATOM 1498 C CA . ASP A 1 182 ? -5.886 15.404 10.536 1.00 64.06 182 ASP A CA 1
ATOM 1499 C C . ASP A 1 182 ? -6.155 14.586 9.263 1.00 64.06 182 ASP A C 1
ATOM 1501 O O . ASP A 1 182 ? -5.363 13.716 8.884 1.00 64.06 182 ASP A O 1
ATOM 1505 N N . LYS A 1 183 ? -7.263 14.886 8.559 1.00 60.50 183 LYS A N 1
ATOM 1506 C CA . LYS A 1 183 ? -7.466 14.444 7.160 1.00 60.50 183 LYS A CA 1
ATOM 1507 C C . LYS A 1 183 ? -6.222 14.751 6.303 1.00 60.50 183 LYS A C 1
ATOM 1509 O O . LYS A 1 183 ? -5.973 14.049 5.325 1.00 60.50 183 LYS A O 1
ATOM 1514 N N . LEU A 1 184 ? -5.396 15.722 6.723 1.00 61.00 184 LEU A N 1
ATOM 1515 C CA . LEU A 1 184 ? -4.152 16.100 6.063 1.00 61.00 184 LEU A CA 1
ATOM 1516 C C . LEU A 1 184 ? -3.015 15.080 6.160 1.00 61.00 184 LEU A C 1
ATOM 1518 O O . LEU A 1 184 ? -2.048 15.197 5.413 1.00 61.00 184 LEU A O 1
ATOM 1522 N N . LYS A 1 185 ? -3.105 14.078 7.041 1.00 76.56 185 LYS A N 1
ATOM 1523 C CA . LYS A 1 185 ? -2.075 13.029 7.189 1.00 76.56 185 LYS A CA 1
ATOM 1524 C C . LYS A 1 185 ? -2.487 11.682 6.612 1.00 76.56 185 LYS A C 1
ATOM 1526 O O . LYS A 1 185 ? -1.686 10.748 6.609 1.00 76.56 185 LYS A O 1
ATOM 1531 N N . ILE A 1 186 ? -3.725 11.574 6.145 1.00 81.50 186 ILE A N 1
ATOM 1532 C CA . ILE A 1 186 ? -4.254 10.365 5.526 1.00 81.50 186 ILE A CA 1
ATOM 1533 C C . ILE A 1 186 ? -3.977 10.445 4.029 1.00 81.50 186 ILE A C 1
ATOM 1535 O O . ILE A 1 186 ? -4.171 11.488 3.410 1.00 81.50 186 ILE A O 1
ATOM 1539 N N . ARG A 1 187 ? -3.503 9.337 3.461 1.00 89.06 187 ARG A N 1
ATOM 1540 C CA . ARG A 1 187 ? -3.266 9.184 2.024 1.00 89.06 187 ARG A CA 1
ATOM 1541 C C . ARG A 1 187 ? -4.542 8.721 1.350 1.00 89.06 187 ARG A C 1
ATOM 1543 O O . ARG A 1 187 ? -5.119 7.705 1.739 1.00 89.06 187 ARG A O 1
ATOM 1550 N N . TRP A 1 188 ? -4.942 9.464 0.338 1.00 92.81 188 TRP A N 1
ATOM 1551 C CA . TRP A 1 188 ? -6.141 9.236 -0.443 1.00 92.81 188 TRP A CA 1
ATOM 1552 C C . TRP A 1 188 ? -5.747 8.861 -1.856 1.00 92.81 188 TRP A C 1
ATOM 1554 O O . TRP A 1 188 ? -4.862 9.493 -2.425 1.00 92.81 188 TRP A O 1
ATOM 1564 N N . GLY A 1 189 ? -6.397 7.841 -2.404 1.00 94.81 189 GLY A N 1
ATOM 1565 C CA . GLY A 1 189 ? -6.365 7.548 -3.828 1.00 94.81 189 GLY A CA 1
ATOM 1566 C C . GLY A 1 189 ? -7.537 8.226 -4.533 1.00 94.81 189 GLY A C 1
ATOM 1567 O O . GLY A 1 189 ? -8.600 8.422 -3.942 1.00 94.81 189 GLY A O 1
ATOM 1568 N N . CYS A 1 190 ? -7.337 8.569 -5.803 1.00 97.38 190 CYS A N 1
ATOM 1569 C CA . CYS A 1 190 ? -8.394 9.053 -6.687 1.00 97.38 190 CYS A CA 1
ATOM 1570 C C . CYS A 1 190 ? -8.852 7.914 -7.605 1.00 97.38 190 CYS A C 1
ATOM 1572 O O . CYS A 1 190 ? -8.021 7.274 -8.255 1.00 97.38 190 CYS A O 1
ATOM 1574 N N . THR A 1 191 ? -10.160 7.657 -7.685 1.00 97.38 191 THR A N 1
ATOM 1575 C CA . THR A 1 191 ? -10.721 6.622 -8.571 1.00 97.38 191 THR A CA 1
ATOM 1576 C C . THR A 1 191 ? -10.658 7.008 -10.048 1.00 97.38 191 THR A C 1
ATOM 1578 O O . THR A 1 191 ? -10.763 6.145 -10.915 1.00 97.38 191 THR A O 1
ATOM 1581 N N . LEU A 1 192 ? -10.448 8.288 -10.358 1.00 97.69 192 LEU A N 1
ATOM 1582 C CA . LEU A 1 192 ? -10.382 8.804 -11.727 1.00 97.69 192 LEU A CA 1
ATOM 1583 C C . LEU A 1 192 ? -8.960 8.784 -12.309 1.00 97.69 192 LEU A C 1
ATOM 1585 O O . LEU A 1 192 ? -8.790 8.926 -13.518 1.00 97.69 192 LEU A O 1
ATOM 1589 N N . CYS A 1 193 ? -7.938 8.567 -11.476 1.00 97.50 193 CYS A N 1
ATOM 1590 C CA . CYS A 1 193 ? -6.538 8.558 -11.892 1.00 97.50 193 CYS A CA 1
ATOM 1591 C C . CYS A 1 193 ? -5.917 7.173 -11.774 1.00 97.50 193 CYS A C 1
ATOM 1593 O O . CYS A 1 193 ? -6.114 6.458 -10.796 1.00 97.50 193 CYS A O 1
ATOM 1595 N N . ARG A 1 194 ? -5.095 6.804 -12.760 1.00 95.50 194 ARG A N 1
ATOM 1596 C CA . ARG A 1 194 ? -4.462 5.478 -12.792 1.00 95.50 194 ARG A CA 1
ATOM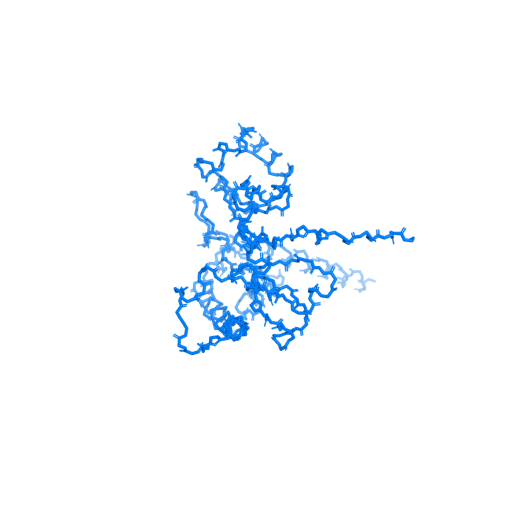 1597 C C . ARG A 1 194 ? -3.413 5.299 -11.693 1.00 95.50 194 ARG A C 1
ATOM 1599 O O . ARG A 1 194 ? -3.321 4.238 -11.089 1.00 95.50 194 ARG A O 1
ATOM 1606 N N . ASP A 1 195 ? -2.635 6.343 -11.431 1.00 94.25 195 ASP A N 1
ATOM 1607 C CA . ASP A 1 195 ? -1.471 6.288 -10.543 1.00 94.25 195 ASP A CA 1
ATOM 1608 C C . ASP A 1 195 ? -1.324 7.596 -9.766 1.00 94.25 195 ASP A C 1
ATOM 1610 O O . ASP A 1 195 ? -0.350 8.328 -9.915 1.00 94.25 195 ASP A O 1
ATOM 1614 N N . TRP A 1 196 ? -2.352 7.924 -8.985 1.00 95.81 196 TRP A N 1
ATOM 1615 C CA . TRP A 1 196 ? -2.324 9.088 -8.114 1.00 95.81 196 TRP A CA 1
ATOM 1616 C C . TRP A 1 196 ? -2.828 8.751 -6.716 1.00 95.81 196 TRP A C 1
ATOM 1618 O O . TRP A 1 196 ? -3.840 8.052 -6.544 1.00 95.81 196 TRP A O 1
ATOM 1628 N N . ASP A 1 197 ? -2.110 9.293 -5.741 1.00 94.50 197 ASP A N 1
ATOM 1629 C CA . ASP A 1 197 ? -2.467 9.341 -4.341 1.00 94.50 197 ASP A CA 1
ATOM 1630 C C . ASP A 1 197 ? -1.716 10.482 -3.628 1.00 94.50 197 ASP A C 1
ATOM 1632 O O . ASP A 1 197 ? -0.570 10.804 -3.948 1.00 94.50 197 ASP A O 1
ATOM 1636 N N . SER A 1 198 ? -2.351 11.122 -2.646 1.00 93.12 198 SER A N 1
ATOM 1637 C CA . SER A 1 198 ? -1.739 12.232 -1.899 1.00 93.12 198 SER A CA 1
ATOM 1638 C C . SER A 1 198 ? -2.337 12.397 -0.505 1.00 93.12 198 SER A C 1
ATOM 1640 O O . SER A 1 198 ? -3.237 11.659 -0.114 1.00 93.12 198 SER A O 1
ATOM 1642 N N . ILE A 1 199 ? -1.809 13.347 0.263 1.00 91.06 199 ILE A N 1
ATOM 1643 C CA . ILE A 1 199 ? -2.274 13.709 1.604 1.00 91.06 199 ILE A CA 1
ATOM 1644 C C . ILE A 1 199 ? -2.689 15.186 1.631 1.00 91.06 199 ILE A C 1
ATOM 1646 O O . ILE A 1 199 ? -2.103 16.010 0.927 1.00 91.06 199 ILE A O 1
ATOM 1650 N N . GLY A 1 200 ? -3.669 15.531 2.466 1.00 88.38 200 GLY A N 1
ATOM 1651 C CA . GLY A 1 200 ? -4.008 16.925 2.776 1.00 88.38 200 GLY A CA 1
ATOM 1652 C C . GLY A 1 200 ? -4.252 17.829 1.585 1.00 88.38 200 GLY A C 1
ATOM 1653 O O . GLY A 1 200 ? -5.001 17.475 0.682 1.00 88.38 200 GLY A O 1
ATOM 1654 N N . THR A 1 201 ? -3.608 18.995 1.588 1.00 90.56 201 THR A N 1
ATOM 1655 C CA . THR A 1 201 ? -3.758 20.007 0.533 1.00 90.56 201 THR A CA 1
ATOM 1656 C C . THR A 1 201 ? -3.401 19.474 -0.850 1.00 90.56 201 THR A C 1
ATOM 1658 O O . THR A 1 201 ? -3.956 19.937 -1.837 1.00 90.56 201 THR A O 1
ATOM 1661 N N . GLY A 1 202 ? -2.542 18.452 -0.945 1.00 93.56 202 GLY A N 1
ATOM 1662 C CA . GLY A 1 202 ? -2.251 17.798 -2.217 1.00 93.56 202 GLY A CA 1
ATOM 1663 C C . GLY A 1 202 ? -3.478 17.123 -2.836 1.00 93.56 202 GLY A C 1
ATOM 1664 O O . GLY A 1 202 ? -3.566 17.050 -4.057 1.00 93.56 202 GLY A O 1
ATOM 1665 N N . VAL A 1 203 ? -4.437 16.671 -2.020 1.00 93.56 203 VAL A N 1
ATOM 1666 C CA . VAL A 1 203 ? -5.724 16.136 -2.489 1.00 93.56 203 VAL A CA 1
ATOM 1667 C C . VAL A 1 203 ? -6.611 17.245 -3.038 1.00 93.56 203 VAL A C 1
ATOM 1669 O O . VAL A 1 203 ? -7.150 17.097 -4.129 1.00 93.56 203 VAL A O 1
ATOM 1672 N N . GLU A 1 204 ? -6.716 18.367 -2.327 1.00 93.44 204 GLU A N 1
ATOM 1673 C CA . GLU A 1 204 ? -7.498 19.532 -2.764 1.00 93.44 204 GLU A CA 1
ATOM 1674 C C . GLU A 1 204 ? -6.966 20.099 -4.081 1.00 93.44 204 GLU A C 1
ATOM 1676 O O . GLU A 1 204 ? -7.731 20.293 -5.026 1.00 93.44 204 GLU A O 1
ATOM 1681 N N . THR A 1 205 ? -5.646 20.304 -4.165 1.00 95.75 205 THR A N 1
ATOM 1682 C CA . THR A 1 205 ? -4.972 20.763 -5.383 1.00 95.75 205 THR A CA 1
ATOM 1683 C C . THR A 1 205 ? -5.263 19.821 -6.545 1.00 95.75 205 THR A C 1
ATOM 1685 O O . THR A 1 205 ? -5.708 20.272 -7.594 1.00 95.75 205 THR A O 1
ATOM 1688 N N . HIS A 1 206 ? -5.102 18.512 -6.345 1.00 97.19 206 HIS A N 1
ATOM 1689 C CA . HIS A 1 206 ? -5.357 17.526 -7.389 1.00 97.19 206 HIS A CA 1
ATOM 1690 C C . HIS A 1 206 ? -6.814 17.507 -7.862 1.00 97.19 206 HIS A C 1
ATOM 1692 O O . HIS A 1 206 ? -7.064 17.565 -9.064 1.00 97.19 206 HIS A O 1
ATOM 1698 N N . LEU A 1 207 ? -7.780 17.445 -6.940 1.00 96.94 207 LEU A N 1
ATOM 1699 C CA . LEU A 1 207 ? -9.199 17.433 -7.300 1.00 96.94 207 LEU A CA 1
ATOM 1700 C C . LEU A 1 207 ? -9.584 18.685 -8.092 1.00 96.94 207 LEU A C 1
ATOM 1702 O O . LEU A 1 207 ? -10.340 18.594 -9.064 1.00 96.94 207 LEU A O 1
ATOM 1706 N N . LYS A 1 208 ? -9.040 19.842 -7.704 1.00 97.12 208 LYS A N 1
ATOM 1707 C CA . LYS A 1 208 ? -9.289 21.108 -8.383 1.00 97.12 208 LYS A CA 1
ATOM 1708 C C . LYS A 1 208 ? -8.666 21.140 -9.776 1.00 97.12 208 LYS A C 1
ATOM 1710 O O . LYS A 1 208 ? -9.360 21.470 -10.733 1.00 97.12 208 LYS A O 1
ATOM 1715 N N . GLU A 1 209 ? -7.384 20.801 -9.886 1.00 97.62 209 GLU A N 1
ATOM 1716 C CA . GLU A 1 209 ? -6.611 20.934 -11.126 1.00 97.62 209 GLU A CA 1
ATOM 1717 C C . GLU A 1 209 ? -6.962 19.855 -12.160 1.00 97.62 209 GLU A C 1
ATOM 1719 O O . GLU A 1 209 ? -7.153 20.175 -13.330 1.00 97.62 209 GLU A O 1
ATOM 1724 N N . GLU A 1 210 ? -7.114 18.598 -11.738 1.00 98.00 210 GLU A N 1
ATOM 1725 C CA . GLU A 1 210 ? -7.301 17.462 -12.653 1.00 98.00 210 GLU A CA 1
ATOM 1726 C C . GLU A 1 210 ? -8.777 17.115 -12.890 1.00 98.00 210 GLU A C 1
ATOM 1728 O O . GLU A 1 210 ? -9.126 16.490 -13.897 1.00 98.00 210 GLU A O 1
ATOM 1733 N N . HIS A 1 211 ? -9.669 17.483 -11.961 1.00 97.38 211 HIS A N 1
ATOM 1734 C CA . HIS A 1 211 ? -11.068 17.035 -11.983 1.00 97.38 211 HIS A CA 1
ATOM 1735 C C . HIS A 1 211 ? -12.103 18.145 -11.780 1.00 97.38 211 HIS A C 1
ATOM 1737 O O . HIS A 1 211 ? -13.300 17.847 -11.790 1.00 97.38 211 HIS A O 1
ATOM 1743 N N . ASN A 1 212 ? -11.678 19.404 -11.614 1.00 97.25 212 ASN A N 1
ATOM 1744 C CA . ASN A 1 212 ? -12.557 20.546 -11.348 1.00 97.25 212 ASN A CA 1
ATOM 1745 C C . ASN A 1 212 ? -13.557 20.279 -10.198 1.00 97.25 212 ASN A C 1
ATOM 1747 O O . ASN A 1 212 ? -14.739 20.625 -10.269 1.00 97.25 212 ASN A O 1
ATOM 1751 N N . LYS A 1 213 ? -13.084 19.595 -9.151 1.00 96.75 213 LYS A N 1
ATOM 1752 C CA . LYS A 1 213 ? -13.830 19.254 -7.934 1.00 96.75 213 LYS A CA 1
ATOM 1753 C C . LYS A 1 213 ? -13.205 20.007 -6.761 1.00 96.75 213 LYS A C 1
ATOM 1755 O O . LYS A 1 213 ? -12.018 19.868 -6.505 1.00 96.75 213 LYS A O 1
ATOM 1760 N N . GLU A 1 214 ? -13.996 20.801 -6.048 1.00 94.44 214 GLU A N 1
ATOM 1761 C CA . GLU A 1 214 ? -13.510 21.576 -4.889 1.00 94.44 214 GLU A CA 1
ATOM 1762 C C . GLU A 1 214 ? -14.030 21.031 -3.549 1.00 94.44 214 GLU A C 1
ATOM 1764 O O . GLU A 1 214 ? -13.428 21.268 -2.506 1.00 94.44 214 GLU A O 1
ATOM 1769 N N . ASP A 1 215 ? -15.129 20.272 -3.571 1.00 92.94 215 ASP A N 1
ATOM 1770 C CA . ASP A 1 215 ? -15.742 19.707 -2.370 1.00 92.94 215 ASP A CA 1
ATOM 1771 C C . ASP A 1 215 ? -15.162 18.320 -2.070 1.00 92.94 215 ASP A C 1
ATOM 1773 O O . ASP A 1 215 ? -15.569 17.309 -2.654 1.00 92.94 215 ASP A O 1
ATOM 1777 N N . TRP A 1 216 ? -14.183 18.292 -1.164 1.00 90.06 216 TRP A N 1
ATOM 1778 C CA . TRP A 1 216 ? -13.539 17.065 -0.702 1.00 90.06 216 TRP A CA 1
ATOM 1779 C C . TRP A 1 216 ? -14.561 16.081 -0.127 1.00 90.06 216 TRP A C 1
ATOM 1781 O O . TRP A 1 216 ? -14.57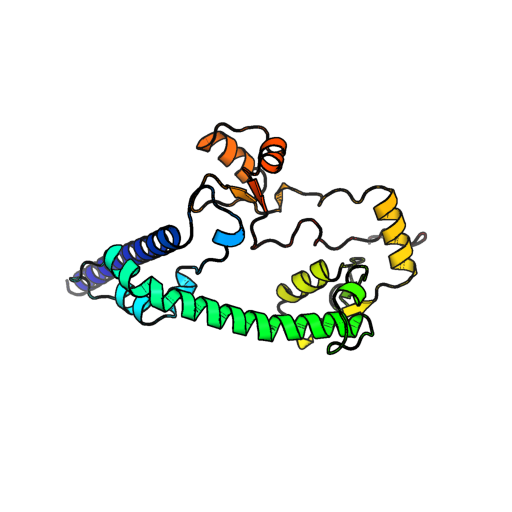7 14.916 -0.527 1.00 90.06 216 TRP A O 1
ATOM 1791 N N . ASP A 1 217 ? -15.411 16.520 0.800 1.00 88.81 217 ASP A N 1
ATOM 1792 C CA . ASP A 1 217 ? -16.303 15.621 1.537 1.00 88.81 217 ASP A CA 1
ATOM 1793 C C . ASP A 1 217 ? -17.294 14.941 0.596 1.00 88.81 217 ASP A C 1
ATOM 1795 O O . ASP A 1 217 ? -17.443 13.717 0.632 1.00 88.81 217 ASP A O 1
ATOM 1799 N N . LYS A 1 218 ? -17.829 15.693 -0.367 1.00 93.62 218 LYS A N 1
ATOM 1800 C CA . LYS A 1 218 ? -18.648 15.125 -1.438 1.00 93.62 218 LYS A CA 1
ATOM 1801 C C . LYS A 1 218 ? -17.892 14.106 -2.297 1.00 93.62 218 LYS A C 1
ATOM 1803 O O . LYS A 1 218 ? -18.484 13.112 -2.707 1.00 93.62 218 LYS A O 1
ATOM 1808 N N . CYS A 1 219 ? -16.599 14.318 -2.559 1.00 94.75 219 CYS A N 1
ATOM 1809 C CA . CYS A 1 219 ? -15.767 13.359 -3.297 1.00 94.75 219 CYS A CA 1
ATOM 1810 C C . CYS A 1 219 ? -15.504 12.064 -2.514 1.00 94.75 219 CYS A C 1
ATOM 1812 O O . CYS A 1 219 ? -15.251 11.025 -3.118 1.00 94.75 219 CYS A O 1
ATOM 1814 N N . ILE A 1 220 ? -15.527 12.102 -1.179 1.00 90.88 220 ILE A N 1
ATOM 1815 C CA . ILE A 1 220 ? -15.483 10.883 -0.359 1.00 90.88 220 ILE A CA 1
ATOM 1816 C C . ILE A 1 220 ? -16.835 10.169 -0.437 1.00 90.88 220 ILE A C 1
ATOM 1818 O O . ILE A 1 220 ? -16.879 8.958 -0.648 1.00 90.88 220 ILE A O 1
ATOM 1822 N N . GLU A 1 221 ? -17.931 10.912 -0.278 1.00 89.06 221 GLU A N 1
ATOM 1823 C CA . GLU A 1 221 ? -19.293 10.367 -0.289 1.00 89.06 221 GLU A CA 1
ATOM 1824 C C . GLU A 1 221 ? -19.666 9.726 -1.633 1.00 89.06 221 GLU A C 1
ATOM 1826 O O . GLU A 1 221 ? -20.281 8.660 -1.655 1.00 89.06 221 GLU A O 1
ATOM 1831 N N . ASP A 1 222 ? -19.273 10.344 -2.751 1.00 95.19 222 ASP A N 1
ATOM 1832 C CA . ASP A 1 222 ? -19.536 9.834 -4.103 1.00 95.19 222 ASP A CA 1
ATOM 1833 C C . ASP A 1 222 ? -18.529 8.761 -4.566 1.00 95.19 222 ASP A C 1
ATOM 1835 O O . ASP A 1 222 ? -18.675 8.199 -5.654 1.00 95.19 222 ASP A O 1
ATOM 1839 N N . GLY A 1 223 ? -17.519 8.459 -3.741 1.00 94.00 223 GLY A N 1
ATOM 1840 C CA . GLY A 1 223 ? -16.484 7.470 -4.029 1.00 94.00 223 GLY A CA 1
ATOM 1841 C C . GLY A 1 223 ? -15.426 7.921 -5.041 1.00 94.00 223 GLY A C 1
ATOM 1842 O O . GLY A 1 223 ? -14.653 7.085 -5.504 1.00 94.00 223 GLY A O 1
ATOM 1843 N N . THR A 1 224 ? -15.346 9.207 -5.399 1.00 96.88 224 THR A N 1
ATOM 1844 C CA . THR A 1 224 ? -14.225 9.761 -6.187 1.00 96.88 224 THR A CA 1
ATOM 1845 C C . THR A 1 224 ? -12.894 9.593 -5.444 1.00 96.88 224 THR A C 1
ATOM 1847 O O . THR A 1 224 ? -11.867 9.281 -6.049 1.00 96.88 224 THR A O 1
ATOM 1850 N N . LEU A 1 225 ? -12.908 9.783 -4.124 1.00 94.88 225 LEU A N 1
ATOM 1851 C CA . LEU A 1 225 ? -11.776 9.564 -3.236 1.00 94.88 225 LEU A CA 1
ATOM 1852 C C . LEU A 1 225 ? -11.983 8.316 -2.386 1.00 94.88 225 LEU A C 1
ATOM 1854 O O . LEU A 1 225 ? -13.067 8.060 -1.869 1.00 94.88 225 LEU A O 1
ATOM 1858 N N . TYR A 1 226 ? -10.898 7.587 -2.154 1.00 92.19 226 TYR A N 1
ATOM 1859 C CA . TYR A 1 226 ? -10.876 6.473 -1.215 1.00 92.19 226 TYR A CA 1
ATOM 1860 C C . TYR A 1 226 ? -9.593 6.472 -0.388 1.00 92.19 226 TYR A C 1
ATOM 1862 O O . TYR A 1 226 ? -8.576 7.059 -0.756 1.00 92.19 226 TYR A O 1
ATOM 1870 N N . LEU A 1 227 ? -9.633 5.780 0.745 1.00 88.69 227 LEU A N 1
ATOM 1871 C CA . LEU A 1 227 ? -8.477 5.607 1.617 1.00 88.69 227 LEU A CA 1
ATOM 1872 C C . LEU A 1 227 ? -7.470 4.657 0.971 1.00 88.69 227 LEU A C 1
ATOM 1874 O O . LEU A 1 227 ? -7.780 3.491 0.726 1.00 88.69 227 LEU A O 1
ATOM 1878 N N . HIS A 1 228 ? -6.258 5.141 0.709 1.00 86.88 228 HIS A N 1
ATOM 1879 C CA . HIS A 1 228 ? -5.227 4.330 0.074 1.00 86.88 228 HIS A CA 1
ATOM 1880 C C . HIS A 1 228 ? -4.796 3.176 1.001 1.00 86.88 228 HIS A C 1
ATOM 1882 O O . HIS A 1 228 ? -4.459 3.410 2.163 1.00 86.88 228 HIS A O 1
ATOM 1888 N N . TYR A 1 229 ? -4.732 1.937 0.493 1.00 74.56 229 TYR A N 1
ATOM 1889 C CA . TYR A 1 229 ? -4.453 0.729 1.300 1.00 74.56 229 TYR A CA 1
ATOM 1890 C C . TYR A 1 229 ? -3.103 0.729 2.026 1.00 74.56 229 TYR A C 1
ATOM 1892 O O . TYR A 1 229 ? -2.910 -0.011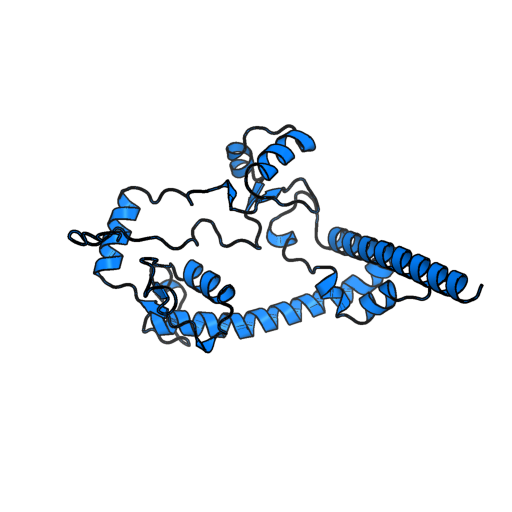 2.991 1.00 74.56 229 TYR A O 1
ATOM 1900 N N . SER A 1 230 ? -2.145 1.542 1.574 1.00 69.12 230 SER A N 1
ATOM 1901 C CA . SER A 1 230 ? -0.865 1.701 2.278 1.00 69.12 230 SER A CA 1
ATOM 1902 C C . SER A 1 230 ? -0.990 2.455 3.606 1.00 69.12 230 SER A C 1
ATOM 1904 O O . SER A 1 230 ? -0.027 2.475 4.377 1.00 69.12 230 SER A O 1
ATOM 1906 N N . GLN A 1 231 ? -2.146 3.064 3.899 1.00 65.06 231 GLN A N 1
ATOM 1907 C CA . GLN A 1 231 ? -2.386 3.736 5.168 1.00 65.06 231 GLN A CA 1
ATOM 1908 C C . GLN A 1 231 ? -3.171 2.870 6.152 1.00 65.06 231 GLN A C 1
ATOM 1910 O O . GLN A 1 231 ? -4.065 2.122 5.759 1.00 65.06 231 GLN A O 1
ATOM 1915 N N . PRO A 1 232 ? -2.871 3.002 7.454 1.00 57.38 232 PRO A N 1
ATOM 1916 C CA . PRO A 1 232 ? -3.773 2.551 8.499 1.00 57.38 232 PRO A CA 1
ATOM 1917 C C . PRO A 1 232 ? -5.135 3.245 8.306 1.00 57.38 232 PRO A C 1
ATOM 1919 O O . PRO A 1 232 ? -5.184 4.449 8.044 1.00 57.38 232 PRO A O 1
ATOM 1922 N N . PHE A 1 233 ? -6.238 2.497 8.397 1.00 57.75 233 PHE A N 1
ATOM 1923 C CA . PHE A 1 233 ? -7.588 3.064 8.340 1.00 57.75 233 PHE A CA 1
ATOM 1924 C C . PHE A 1 233 ? -7.750 4.217 9.354 1.00 57.75 233 PHE A C 1
ATOM 1926 O O . PHE A 1 233 ? -7.124 4.207 10.410 1.00 57.75 233 PHE A O 1
ATOM 1933 N N . PRO A 1 234 ? -8.624 5.203 9.115 1.00 53.00 234 PRO A N 1
ATOM 1934 C CA . PRO A 1 234 ? -8.883 6.282 10.065 1.00 53.00 234 PRO A CA 1
ATOM 1935 C C . PRO A 1 234 ? -9.294 5.780 11.461 1.00 53.00 234 PRO A C 1
ATOM 1937 O O . PRO A 1 234 ? -8.887 6.336 12.473 1.00 53.00 234 PRO A O 1
ATOM 1940 N N . SER A 1 235 ? -10.025 4.670 11.557 1.00 53.56 235 SER A N 1
ATOM 1941 C CA . SER A 1 235 ? -10.343 4.032 12.845 1.00 53.56 235 SER A CA 1
ATOM 1942 C C . SER A 1 235 ? -9.125 3.445 13.573 1.00 53.56 235 SER A C 1
ATOM 1944 O O . SER A 1 235 ? -9.254 3.018 14.715 1.00 53.56 235 SER A O 1
ATOM 1946 N N . THR A 1 236 ? -7.952 3.431 12.933 1.00 63.03 236 THR A N 1
ATOM 1947 C CA . THR A 1 236 ? -6.759 2.709 13.388 1.00 63.03 236 THR A CA 1
ATOM 1948 C C . THR A 1 236 ? -5.633 3.602 13.904 1.00 63.03 236 THR A C 1
ATOM 1950 O O . THR A 1 236 ? -4.464 3.212 13.913 1.00 63.03 236 THR A O 1
ATOM 1953 N N . TYR A 1 237 ? -5.968 4.814 14.351 1.00 76.62 237 TYR A N 1
ATOM 1954 C CA . TYR A 1 237 ? -5.059 5.610 15.175 1.00 76.62 237 TYR A CA 1
ATOM 1955 C C . TYR A 1 237 ? -5.214 5.234 16.650 1.00 76.62 237 TYR A C 1
ATOM 1957 O O . TYR A 1 237 ? -6.330 4.941 17.091 1.00 76.62 237 TYR A O 1
ATOM 1965 N N . PRO A 1 238 ? -4.118 5.232 17.428 1.00 86.56 238 PRO A N 1
ATOM 1966 C CA . PRO A 1 238 ? -4.235 5.066 18.863 1.00 86.56 238 PRO A CA 1
ATOM 1967 C C . PRO A 1 238 ? -5.083 6.188 19.457 1.00 86.56 238 PRO A C 1
ATOM 1969 O O . PRO A 1 238 ? -4.993 7.351 19.053 1.00 86.56 238 PRO A O 1
ATOM 1972 N N . VAL A 1 239 ? -5.894 5.840 20.448 1.00 87.38 239 VAL A N 1
ATOM 1973 C CA . VAL A 1 239 ? -6.622 6.815 21.253 1.00 87.38 239 VAL A CA 1
ATOM 1974 C C . VAL A 1 239 ? -5.720 7.228 22.407 1.00 87.38 239 VAL A C 1
ATOM 1976 O O . VAL A 1 239 ? -5.272 6.390 23.182 1.00 87.38 239 VAL A O 1
ATOM 1979 N N . VAL A 1 240 ? -5.453 8.526 22.533 1.00 89.81 240 VAL A N 1
ATOM 1980 C CA . VAL A 1 240 ? -4.700 9.068 23.670 1.00 89.81 240 VAL A CA 1
ATOM 1981 C C . VAL A 1 240 ? -5.666 9.316 24.823 1.00 89.81 240 VAL A C 1
ATOM 1983 O O . VAL A 1 240 ? -6.581 10.134 24.708 1.00 89.81 240 VAL A O 1
ATOM 1986 N N . LEU A 1 241 ? -5.467 8.616 25.936 1.00 89.38 241 LEU A N 1
ATOM 1987 C CA . LEU A 1 241 ? -6.302 8.770 27.123 1.00 89.38 241 LEU A CA 1
ATOM 1988 C C . LEU A 1 241 ? -5.960 10.058 27.894 1.00 89.38 241 LEU A C 1
ATOM 1990 O O . LEU A 1 241 ? -4.785 10.421 27.990 1.00 89.38 241 LEU A O 1
ATOM 1994 N N . PRO A 1 242 ? -6.961 10.748 28.474 1.00 87.94 242 PRO A N 1
ATOM 1995 C CA . PRO A 1 242 ? -6.750 11.977 29.239 1.00 87.94 242 PRO A CA 1
ATOM 1996 C C . PRO A 1 242 ? -5.980 11.700 30.531 1.00 87.94 242 PRO A C 1
ATOM 1998 O O . PRO A 1 242 ? -6.241 10.678 31.163 1.00 87.94 242 PRO A O 1
ATOM 2001 N N . GLU A 1 243 ? -5.090 12.613 30.946 1.00 85.44 243 GLU A N 1
ATOM 2002 C CA . GLU A 1 243 ? -4.319 12.559 32.206 1.00 85.44 243 GLU A CA 1
ATOM 2003 C C . GLU A 1 243 ? -5.183 12.152 33.418 1.00 85.44 243 GLU A C 1
ATOM 2005 O O . GLU A 1 243 ? -6.344 12.562 33.498 1.00 85.44 243 GLU A O 1
ATOM 2010 N N . PRO A 1 244 ? -4.671 11.336 34.364 1.00 81.50 244 PRO A N 1
ATOM 2011 C CA . PRO A 1 244 ? -5.454 10.943 35.525 1.00 81.50 244 PRO A CA 1
ATOM 2012 C C . PRO A 1 244 ? -5.701 12.202 36.355 1.00 81.50 244 PRO A C 1
ATOM 2014 O O . PRO A 1 244 ? -4.771 12.981 36.589 1.00 81.50 244 PRO A O 1
ATOM 2017 N N . ASN A 1 245 ? -6.939 12.414 36.802 1.00 77.00 245 ASN A N 1
ATOM 2018 C CA . ASN A 1 245 ? -7.284 13.556 37.648 1.00 77.00 245 ASN A CA 1
ATOM 2019 C C . ASN A 1 245 ? -6.344 13.599 38.868 1.00 77.00 245 ASN A C 1
ATOM 2021 O O . ASN A 1 245 ? -6.432 12.745 39.744 1.00 77.00 245 ASN A O 1
ATOM 2025 N N . GLY A 1 246 ? -5.425 14.573 38.904 1.00 70.75 246 GLY A N 1
ATOM 2026 C CA . GLY A 1 246 ? -4.424 14.725 39.972 1.00 70.75 246 GLY A CA 1
ATOM 2027 C C . GLY A 1 246 ? -2.956 14.708 39.525 1.00 70.75 246 GLY A C 1
ATOM 2028 O O . GLY A 1 246 ? -2.095 15.118 40.301 1.00 70.75 246 GLY A O 1
ATOM 2029 N N . SER A 1 247 ? -2.652 14.328 38.279 1.00 67.25 247 SER A N 1
ATOM 2030 C CA . SER A 1 247 ? -1.308 14.456 37.691 1.00 67.25 247 SER A CA 1
ATOM 2031 C C . SER A 1 247 ? -1.014 15.925 37.352 1.00 67.25 247 SER A C 1
ATOM 2033 O O . SER A 1 247 ? -1.219 16.386 36.230 1.00 67.25 247 SER A O 1
ATOM 2035 N N . LYS A 1 248 ? -0.567 16.718 38.333 1.00 61.81 248 LYS A N 1
ATOM 2036 C CA . LYS A 1 248 ? 0.093 18.000 38.041 1.00 61.81 248 LYS A CA 1
ATOM 2037 C C . LYS A 1 248 ? 1.512 17.687 37.584 1.00 61.81 248 LYS A C 1
ATOM 2039 O O . LYS A 1 248 ? 2.436 17.656 38.390 1.00 61.81 248 LYS A O 1
ATOM 2044 N N . THR A 1 249 ? 1.687 17.421 36.295 1.00 54.88 249 THR A N 1
ATOM 2045 C CA . THR A 1 249 ? 3.021 17.345 35.699 1.00 54.88 249 THR A CA 1
ATOM 2046 C C . THR A 1 249 ? 3.594 18.759 35.670 1.00 54.88 249 THR A C 1
ATOM 2048 O O . THR A 1 249 ? 3.283 19.563 34.792 1.00 54.88 249 THR A O 1
ATOM 2051 N N . THR A 1 250 ? 4.406 19.094 36.669 1.00 48.72 250 THR A N 1
ATOM 2052 C CA . THR A 1 250 ? 5.260 20.280 36.627 1.00 48.72 250 THR A CA 1
ATOM 2053 C C . THR A 1 250 ? 6.253 20.063 35.490 1.00 48.72 250 THR A C 1
ATOM 2055 O O . THR A 1 250 ? 7.195 19.286 35.634 1.00 48.72 250 THR A O 1
ATOM 2058 N N . ARG A 1 251 ? 6.015 20.675 34.326 1.00 44.06 251 ARG A N 1
ATOM 2059 C CA . ARG A 1 251 ? 7.044 20.762 33.285 1.00 44.06 251 ARG A CA 1
ATOM 2060 C C . ARG A 1 251 ? 8.158 21.646 33.844 1.00 44.06 251 ARG A C 1
ATOM 2062 O O . ARG A 1 251 ? 7.903 22.815 34.121 1.00 44.06 251 ARG A O 1
ATOM 2069 N N . ILE A 1 252 ? 9.321 21.045 34.087 1.00 42.25 252 ILE A N 1
ATOM 2070 C CA . ILE A 1 252 ? 10.574 21.746 34.396 1.00 42.25 252 ILE A CA 1
ATOM 2071 C C . ILE A 1 252 ? 11.138 22.293 33.088 1.00 42.25 252 ILE A C 1
ATOM 2073 O O . ILE A 1 252 ? 11.073 21.546 32.083 1.00 42.25 252 ILE A O 1
#

Sequence (252 aa):
MEYLRKRRLEEEREAQMKERLYVLKESILDRYVQLPKTASMDCRPTVQNLLGEKECFDLVMAPTDREVTRNDFSQVLPEVCPRWEARCADELRSVHIVRMRYIVSGLGLDPTRATHEDIKDAWLRCRVCSPSSREVFTWETAFLHSRRVAHGVERDIWEKASEEDMVAIRQLREKGIPPPRDKLKIRWGCTLCRDWDSIGTGVETHLKEEHNKEDWDKCIEDGTLYLHYSQPFPSTYPVVLPEPNGSKTTRI

Foldseek 3Di:
DVVVVVVVVVVLLVVLLVVLLVLLQVLQLVVQADFLGDLVSLVTDHSVLLCVPPQSVCLSNPDSPDDRHNVSNNVCCVPSRVVSVVVVVVVCCVLLLLLLCQQCVQAVHHSVPDDCVNQQPWKKDFPVPPVPFQWIWRSLLLSVVCVPPPPDSVRRRIHTDDPVNVVQVVVCVVVPVPQQPAQQPFKKDFSRDSDDIHGDVVVQVCCCPVPVDRDPVVCVVVVRIDGNPVDRPSSNDTDGGDDDVPPPPPDD

Secondary structure (DSSP, 8-state):
-HHHHHHHHHHHHHHHHHHHHHHHHHHHHHHH--SSPPGGGGS---HHHHTTSHHHHHHHT--TTS---HHHHHHHHHHHHHHHHHHHHHHHHHHHHHHHHHHHHHTT--TTT--HHHHTT-EEEETTTTTT--EEEEHHHHHHHHHH-TT-GGG--EEEPPHHHHHHHHHHHHT-PPS-S-GGGSEEEETT-SS-EEETHHHHHHHHHHH----HHHHHHTTSEEE-TTSPPGGGSPEEPP--TT------

pLDDT: mean 88.78, std 12.6, range [42.25, 98.5]

Radius of gyration: 23.96 Å; chains: 1; bounding box: 59×43×69 Å

Organism: NCBI:txid34458